Protein AF-A0A0V0T9D7-F1 (afdb_monomer)

Mean predicted aligned error: 6.11 Å

Structure (mmCIF, N/CA/C/O backbone):
data_AF-A0A0V0T9D7-F1
#
_entry.id   AF-A0A0V0T9D7-F1
#
loop_
_atom_site.group_PDB
_atom_site.id
_atom_site.type_symbol
_atom_site.label_atom_id
_atom_site.label_alt_id
_atom_site.label_comp_id
_atom_site.label_asym_id
_atom_site.label_entity_id
_atom_site.label_seq_id
_atom_site.pdbx_PDB_ins_code
_atom_site.Cartn_x
_atom_site.Cartn_y
_atom_site.Cartn_z
_atom_site.occupancy
_atom_site.B_iso_or_equiv
_atom_site.auth_seq_id
_atom_site.auth_comp_id
_atom_site.auth_asym_id
_atom_site.auth_atom_id
_atom_site.pdbx_PDB_model_num
ATOM 1 N N . MET A 1 1 ? -18.068 10.518 18.252 1.00 37.78 1 MET A N 1
ATOM 2 C CA . MET A 1 1 ? -17.737 9.812 16.999 1.00 37.78 1 MET A CA 1
ATOM 3 C C . MET A 1 1 ? -18.947 8.979 16.638 1.00 37.78 1 MET A C 1
ATOM 5 O O . MET A 1 1 ? -19.333 8.129 17.427 1.00 37.78 1 MET A O 1
ATOM 9 N N . THR A 1 2 ? -19.622 9.292 15.541 1.00 38.06 2 THR A N 1
ATOM 10 C CA . THR A 1 2 ? -20.668 8.426 14.987 1.00 38.06 2 THR A CA 1
ATOM 11 C C . THR A 1 2 ? -19.981 7.223 14.350 1.00 38.06 2 THR A C 1
ATOM 13 O O . THR A 1 2 ? -19.160 7.414 13.461 1.00 38.06 2 THR A O 1
ATOM 16 N N . PHE A 1 3 ? -20.262 6.015 14.840 1.00 45.47 3 PHE A N 1
ATOM 17 C CA . PHE A 1 3 ? -19.774 4.767 14.249 1.00 45.47 3 PHE A CA 1
ATOM 18 C C . PHE A 1 3 ? -20.355 4.615 12.837 1.00 45.47 3 PHE A C 1
ATOM 20 O O . PHE A 1 3 ? -21.556 4.398 12.680 1.00 45.47 3 PHE A O 1
ATOM 27 N N . SER A 1 4 ? -19.523 4.741 11.810 1.00 50.72 4 SER A N 1
ATOM 28 C CA . SER A 1 4 ? -19.864 4.433 10.420 1.00 50.72 4 SER A CA 1
ATOM 29 C C . SER A 1 4 ? -19.517 2.973 10.141 1.00 50.72 4 SER A C 1
ATOM 31 O O . SER A 1 4 ? -18.480 2.623 9.592 1.00 50.72 4 SER A O 1
ATOM 33 N N . GLY A 1 5 ? -20.396 2.084 10.594 1.00 62.56 5 GLY A N 1
ATOM 34 C CA . GLY A 1 5 ? -20.258 0.654 10.365 1.00 62.56 5 GLY A CA 1
ATOM 35 C C . GLY A 1 5 ? -21.288 -0.164 11.138 1.00 62.56 5 GLY A C 1
ATOM 36 O O . GLY A 1 5 ? -21.967 0.361 12.027 1.00 62.56 5 GLY A O 1
ATOM 37 N N . PRO A 1 6 ? -21.429 -1.456 10.808 1.00 72.81 6 PRO A N 1
ATOM 38 C CA . PRO A 1 6 ? -22.183 -2.386 11.632 1.00 72.81 6 PRO A CA 1
ATOM 39 C C . PRO A 1 6 ? -21.657 -2.365 13.078 1.00 72.81 6 PRO A C 1
ATOM 41 O O . PRO A 1 6 ? -20.462 -2.528 13.304 1.00 72.81 6 PRO A O 1
ATOM 44 N N . CYS A 1 7 ? -22.536 -2.159 14.065 1.00 83.56 7 CYS A N 1
ATOM 45 C CA . CYS A 1 7 ? -22.162 -2.215 15.482 1.00 83.56 7 CYS A CA 1
ATOM 46 C C . CYS A 1 7 ? -21.701 -3.635 15.841 1.00 83.56 7 CYS A C 1
ATOM 48 O O . CYS A 1 7 ? -22.531 -4.512 16.064 1.00 83.56 7 CYS A O 1
ATOM 50 N N . GLN A 1 8 ? -20.394 -3.879 15.852 1.00 86.38 8 GLN A N 1
ATOM 51 C CA . GLN A 1 8 ? -19.806 -5.195 16.089 1.00 86.38 8 GLN A CA 1
ATOM 52 C C . GLN A 1 8 ? -18.455 -5.062 16.788 1.00 86.38 8 GLN A C 1
ATOM 54 O O . GLN A 1 8 ? -17.767 -4.050 16.645 1.00 86.38 8 GLN A O 1
ATOM 59 N N . ASP A 1 9 ? -18.071 -6.106 17.512 1.00 87.88 9 ASP A N 1
ATOM 60 C CA . ASP A 1 9 ? -16.724 -6.224 18.057 1.00 87.88 9 ASP A CA 1
ATOM 61 C C . ASP A 1 9 ? -15.736 -6.612 16.958 1.00 87.88 9 ASP A C 1
ATOM 63 O O . ASP A 1 9 ? -16.040 -7.410 16.069 1.00 87.88 9 ASP A O 1
ATOM 67 N N . ILE A 1 10 ? -14.547 -6.022 17.019 1.00 86.25 10 ILE A N 1
ATOM 68 C CA . ILE A 1 10 ? -13.536 -6.126 15.966 1.00 86.25 10 ILE A CA 1
ATOM 69 C C . ILE A 1 10 ? -12.631 -7.328 16.199 1.00 86.25 10 ILE A C 1
ATOM 71 O O . ILE A 1 10 ? -12.254 -8.032 15.265 1.00 86.25 10 ILE A O 1
ATOM 75 N N . TYR A 1 11 ? -12.296 -7.585 17.461 1.00 85.69 11 TYR A N 1
ATOM 76 C CA . TYR A 1 11 ? -11.422 -8.682 17.843 1.00 85.69 11 TYR A CA 1
ATOM 77 C C . TYR A 1 11 ? -12.223 -9.804 18.495 1.00 85.69 11 TYR A C 1
ATOM 79 O O . TYR A 1 11 ? -13.025 -9.566 19.392 1.00 85.69 11 TYR A O 1
ATOM 87 N N . GLY A 1 12 ? -11.919 -11.053 18.134 1.00 84.62 12 GLY A N 1
ATOM 88 C CA . GLY A 1 12 ? -12.513 -12.225 18.791 1.00 84.62 12 GLY A CA 1
ATOM 89 C C . GLY A 1 12 ? -12.179 -12.343 20.286 1.00 84.62 12 GLY A C 1
ATOM 90 O O . GLY A 1 12 ? -12.778 -13.146 20.985 1.00 84.62 12 GLY A O 1
ATOM 91 N N . SER A 1 13 ? -11.231 -11.547 20.791 1.00 88.31 13 SER A N 1
ATOM 92 C CA . SER A 1 13 ? -10.885 -11.475 22.216 1.00 88.31 13 SER A CA 1
ATOM 93 C C . SER A 1 13 ? -11.767 -10.518 23.024 1.00 88.31 13 SER A C 1
ATOM 95 O O . SER A 1 13 ? -11.595 -10.455 24.240 1.00 88.31 13 SER A O 1
ATOM 97 N N . CYS A 1 14 ? -12.679 -9.775 22.383 1.00 89.81 14 CYS A N 1
ATOM 98 C CA . CYS A 1 14 ? -13.510 -8.784 23.064 1.00 89.81 14 CYS A CA 1
ATOM 99 C C . CYS A 1 14 ? -14.326 -9.396 24.208 1.00 89.81 14 CYS A C 1
ATOM 101 O O . CYS A 1 14 ? -14.228 -8.880 25.318 1.00 89.81 14 CYS A O 1
ATOM 103 N N . ASP A 1 15 ? -14.983 -10.542 23.993 1.00 91.19 15 ASP A N 1
ATOM 104 C CA . ASP A 1 15 ? -15.751 -11.246 25.034 1.00 91.19 15 ASP A CA 1
ATOM 105 C C . ASP A 1 15 ? -14.906 -11.503 26.296 1.00 91.19 15 ASP A C 1
ATOM 107 O O . ASP A 1 15 ? -15.277 -11.121 27.406 1.00 91.19 15 ASP A O 1
ATOM 111 N N . HIS A 1 16 ? -13.704 -12.061 26.119 1.00 92.69 16 HIS A N 1
ATOM 112 C CA . HIS A 1 16 ? -12.801 -12.382 27.226 1.00 92.69 16 HIS A CA 1
ATOM 113 C C . HIS A 1 16 ? -12.304 -11.137 27.976 1.00 92.69 16 HIS A C 1
ATOM 115 O O . HIS A 1 16 ? -12.134 -11.144 29.196 1.00 92.69 16 HIS A O 1
ATOM 121 N N . TRP A 1 17 ? -12.057 -10.037 27.265 1.00 92.25 17 TRP A N 1
ATOM 122 C CA . TRP A 1 17 ? -11.688 -8.776 27.905 1.00 92.25 17 TRP A CA 1
ATOM 123 C C . TRP A 1 17 ? -12.861 -8.124 28.640 1.00 92.25 17 TRP A C 1
ATOM 125 O O . TRP A 1 17 ? -12.642 -7.481 29.671 1.00 92.25 17 TRP A O 1
ATOM 135 N N . GLY A 1 18 ? -14.083 -8.313 28.138 1.00 92.12 18 GLY A N 1
ATOM 136 C CA . GLY A 1 18 ? -15.318 -7.937 28.817 1.00 92.12 18 GLY A CA 1
ATOM 137 C C . GLY A 1 18 ? -15.461 -8.645 30.160 1.00 92.12 18 GLY A C 1
ATOM 138 O O . GLY A 1 18 ? -15.649 -7.982 31.178 1.00 92.12 18 GLY A O 1
ATOM 139 N N . GLU A 1 19 ? -15.259 -9.967 30.193 1.00 94.31 19 GLU A N 1
ATOM 140 C CA . GLU A 1 19 ? -15.273 -10.770 31.430 1.00 94.31 19 GLU A CA 1
ATOM 141 C C . GLU A 1 19 ? -14.248 -10.279 32.464 1.00 94.31 19 GLU A C 1
ATOM 143 O O . GLU A 1 19 ? -14.511 -10.264 33.665 1.00 94.31 19 GLU A O 1
ATOM 148 N N . GLN A 1 20 ? -13.081 -9.827 32.000 1.00 93.69 20 GLN A N 1
ATOM 149 C CA . GLN A 1 20 ? -12.026 -9.263 32.847 1.00 93.69 20 GLN A CA 1
ATOM 150 C C . GLN A 1 20 ? -12.251 -7.789 33.230 1.00 93.69 20 GLN A C 1
ATOM 152 O O . GLN A 1 20 ? -11.349 -7.157 33.787 1.00 93.69 20 GLN A O 1
ATOM 157 N N . ASN A 1 21 ? -13.413 -7.218 32.900 1.00 92.38 21 ASN A N 1
ATOM 158 C CA . ASN A 1 21 ? -13.767 -5.818 33.121 1.00 92.38 21 ASN A CA 1
ATOM 159 C C . ASN A 1 21 ? -12.729 -4.819 32.560 1.00 92.38 21 ASN A C 1
ATOM 161 O O . ASN A 1 21 ? -12.502 -3.737 33.112 1.00 92.38 21 ASN A O 1
ATOM 165 N N . LYS A 1 22 ? -12.056 -5.181 31.456 1.00 91.81 22 LYS A N 1
ATOM 166 C CA . LYS A 1 22 ? -11.007 -4.344 30.850 1.00 91.81 22 LYS A CA 1
ATOM 167 C C . LYS A 1 22 ? -11.563 -3.048 30.275 1.00 91.81 22 LYS A C 1
ATOM 169 O O . LYS A 1 22 ? -10.840 -2.056 30.299 1.00 91.81 22 LYS A O 1
ATOM 174 N N . CYS A 1 23 ? -12.818 -3.043 29.817 1.00 91.00 23 CYS A N 1
ATOM 175 C CA . CYS A 1 23 ? -13.494 -1.842 29.324 1.00 91.00 23 CYS A CA 1
ATOM 176 C C . CYS A 1 23 ? -13.438 -0.707 30.357 1.00 91.00 23 CYS A C 1
ATOM 178 O O . CYS A 1 23 ? -13.034 0.397 30.021 1.00 91.00 23 CYS A O 1
ATOM 180 N N . GLU A 1 24 ? -13.766 -0.990 31.621 1.00 93.31 24 GLU A N 1
ATOM 181 C CA . GLU A 1 24 ? -13.797 0.021 32.684 1.00 93.31 24 GLU A CA 1
ATOM 182 C C . GLU A 1 24 ? -12.405 0.300 33.260 1.00 93.31 24 GLU A C 1
ATOM 184 O O . GLU A 1 24 ? -12.002 1.454 33.395 1.00 93.31 24 GLU A O 1
ATOM 189 N N . ILE A 1 25 ? -11.635 -0.755 33.556 1.00 93.31 25 ILE A N 1
ATOM 190 C CA . ILE A 1 25 ? -10.323 -0.632 34.211 1.00 93.31 25 ILE A CA 1
ATOM 191 C C . ILE A 1 25 ? -9.322 0.125 33.331 1.00 93.31 25 ILE A C 1
ATOM 193 O O . ILE A 1 25 ? -8.505 0.891 33.840 1.00 93.31 25 ILE A O 1
ATOM 197 N N . MET A 1 26 ? -9.366 -0.089 32.013 1.00 91.38 26 MET A N 1
ATOM 198 C CA . MET A 1 26 ? -8.390 0.488 31.087 1.00 91.38 26 MET A CA 1
ATOM 199 C C . MET A 1 26 ? -8.829 1.829 30.497 1.00 91.38 26 MET A C 1
ATOM 201 O O . MET A 1 26 ? -7.978 2.516 29.933 1.00 91.38 26 MET A O 1
ATOM 205 N N . ARG A 1 27 ? -10.096 2.240 30.658 1.00 89.94 27 ARG A N 1
ATOM 206 C CA . ARG A 1 27 ? -10.626 3.506 30.116 1.00 89.94 27 ARG A CA 1
ATOM 207 C C . ARG A 1 27 ? -9.793 4.745 30.487 1.00 89.94 27 ARG A C 1
ATOM 209 O O . ARG A 1 27 ? -9.603 5.588 29.612 1.00 89.94 27 ARG A O 1
ATOM 216 N N . PRO A 1 28 ? -9.227 4.873 31.710 1.00 91.81 28 PRO A N 1
ATOM 217 C CA . PRO A 1 28 ? -8.359 6.006 32.048 1.00 91.81 28 PRO A CA 1
ATOM 218 C C . PRO A 1 28 ? -7.036 6.037 31.269 1.00 91.81 28 PRO A C 1
ATOM 220 O O . PRO A 1 28 ? -6.440 7.099 31.118 1.00 91.81 28 PRO A O 1
ATOM 223 N N . ALA A 1 29 ? -6.559 4.880 30.801 1.00 88.00 29 ALA A N 1
ATOM 224 C CA . ALA A 1 29 ? -5.278 4.742 30.112 1.00 88.00 29 ALA A CA 1
ATOM 225 C C . ALA A 1 29 ? -5.422 4.676 28.583 1.00 88.00 29 ALA A C 1
ATOM 227 O O . ALA A 1 29 ? -4.497 5.044 27.862 1.00 88.00 29 ALA A O 1
ATOM 228 N N . THR A 1 30 ? -6.546 4.170 28.069 1.00 86.50 30 THR A N 1
ATOM 229 C CA . THR A 1 30 ? -6.753 3.967 26.633 1.00 86.50 30 THR A CA 1
ATOM 230 C C . THR A 1 30 ? -8.230 3.859 26.262 1.00 86.50 30 THR A C 1
ATOM 232 O O . THR A 1 30 ? -9.033 3.279 26.988 1.00 86.50 30 THR A O 1
ATOM 235 N N . THR A 1 31 ? -8.574 4.343 25.068 1.00 85.94 31 THR A N 1
ATOM 236 C CA . THR A 1 31 ? -9.899 4.177 24.447 1.00 85.94 31 THR A CA 1
ATOM 237 C C . THR A 1 31 ? -9.997 2.918 23.579 1.00 85.94 31 THR A C 1
ATOM 239 O O . THR A 1 31 ? -11.014 2.689 22.928 1.00 85.94 31 THR A O 1
ATOM 242 N N . PHE A 1 32 ? -8.950 2.082 23.553 1.00 86.62 32 PHE A N 1
ATOM 243 C CA . PHE A 1 32 ? -8.861 0.896 22.698 1.00 86.62 32 PHE A CA 1
ATOM 244 C C . PHE A 1 32 ? -10.084 -0.025 22.810 1.00 86.62 32 PHE A C 1
ATOM 246 O O . PHE A 1 32 ? -10.622 -0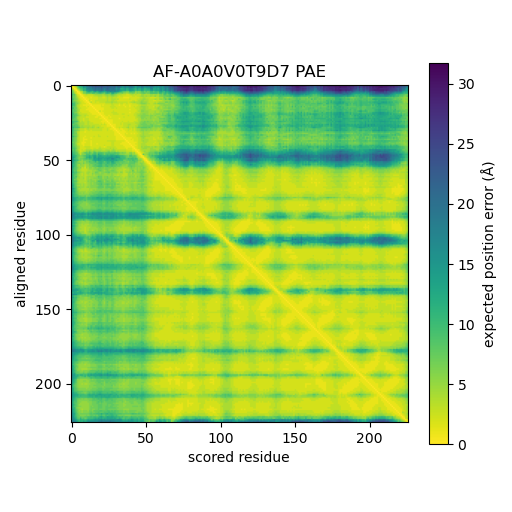.435 21.783 1.00 86.62 32 PHE A O 1
ATOM 253 N N . PHE A 1 33 ? -10.525 -0.340 24.030 1.00 88.62 33 PHE A N 1
ATOM 254 C CA . PHE A 1 33 ? -11.635 -1.270 24.253 1.00 88.62 33 PHE A CA 1
ATOM 255 C C . PHE A 1 33 ? -12.969 -0.673 23.808 1.00 88.62 33 PHE A C 1
ATOM 257 O O . PHE A 1 33 ? -13.716 -1.332 23.096 1.00 88.62 33 PHE A O 1
ATOM 264 N N . ASP A 1 34 ? -13.223 0.596 24.123 1.00 88.31 34 ASP A N 1
ATOM 265 C CA . ASP A 1 34 ? -14.452 1.275 23.706 1.00 88.31 34 ASP A CA 1
ATOM 266 C C . ASP A 1 34 ? -14.555 1.367 22.167 1.00 88.31 34 ASP A C 1
ATOM 268 O O . ASP A 1 34 ? -15.632 1.218 21.593 1.00 88.31 34 ASP A O 1
ATOM 272 N N . VAL A 1 35 ? -13.429 1.553 21.471 1.00 85.50 35 VAL A N 1
ATOM 273 C CA . VAL A 1 35 ? -13.408 1.671 20.002 1.00 85.50 35 VAL A CA 1
ATOM 274 C C . VAL A 1 35 ? -13.444 0.313 19.293 1.00 85.50 35 VAL A C 1
ATOM 276 O O . VAL A 1 35 ? -14.079 0.192 18.250 1.00 85.50 35 VAL A O 1
ATOM 279 N N . ASN A 1 36 ? -12.756 -0.709 19.808 1.00 86.94 36 ASN A N 1
ATOM 280 C CA . ASN A 1 36 ? -12.614 -1.994 19.108 1.00 86.94 36 ASN A CA 1
ATOM 281 C C . ASN A 1 36 ? -13.549 -3.096 19.625 1.00 86.94 36 ASN A C 1
ATOM 283 O O . ASN A 1 36 ? -13.738 -4.099 18.944 1.00 86.94 36 ASN A O 1
ATOM 287 N N . CYS A 1 37 ? -14.126 -2.926 20.810 1.00 89.31 37 CYS A N 1
ATOM 288 C CA . CYS A 1 37 ? -15.054 -3.863 21.437 1.00 89.31 37 CYS A CA 1
ATOM 289 C C . CYS A 1 37 ? -16.365 -3.146 21.773 1.00 89.31 37 CYS A C 1
ATOM 291 O O . CYS A 1 37 ? -16.850 -3.189 22.902 1.00 89.31 37 CYS A O 1
ATOM 293 N N . ALA A 1 38 ? -16.903 -2.412 20.798 1.00 88.88 38 ALA A N 1
ATOM 294 C CA . ALA A 1 38 ? -18.015 -1.496 21.005 1.00 88.88 38 ALA A CA 1
ATOM 295 C C . ALA A 1 38 ? -19.302 -2.183 21.495 1.00 88.88 38 ALA A C 1
ATOM 297 O O . ALA A 1 38 ? -20.066 -1.566 22.237 1.00 88.88 38 ALA A O 1
ATOM 298 N N . VAL A 1 39 ? -19.549 -3.445 21.124 1.00 90.19 39 VAL A N 1
ATOM 299 C CA . VAL A 1 39 ? -20.703 -4.207 21.626 1.00 90.19 39 VAL A CA 1
ATOM 300 C C . VAL A 1 39 ? -20.426 -4.672 23.049 1.00 90.19 39 VAL A C 1
ATOM 302 O O . VAL A 1 39 ? -21.224 -4.390 23.943 1.00 90.19 39 VAL A O 1
ATOM 305 N N . THR A 1 40 ? -19.282 -5.326 23.274 1.00 92.00 40 THR A N 1
ATOM 306 C CA . THR A 1 40 ? -18.901 -5.833 24.602 1.00 92.00 40 THR A CA 1
ATOM 307 C C . THR A 1 40 ? -18.821 -4.716 25.647 1.00 92.00 40 THR A C 1
ATOM 309 O O . THR A 1 40 ? -19.321 -4.866 26.759 1.00 92.00 40 THR A O 1
ATOM 312 N N . CYS A 1 41 ? -18.239 -3.568 25.295 1.00 91.12 41 CYS A N 1
ATOM 313 C CA . CYS A 1 41 ? -18.100 -2.417 26.187 1.00 91.12 41 CYS A CA 1
ATOM 314 C C . CYS A 1 41 ? -19.345 -1.509 26.214 1.00 91.12 41 CYS A C 1
ATOM 316 O O . CYS A 1 41 ? -19.292 -0.424 26.789 1.00 91.12 41 CYS A O 1
ATOM 318 N N . GLY A 1 42 ? -20.457 -1.910 25.584 1.00 89.81 42 GLY A N 1
ATOM 319 C CA . GLY A 1 42 ? -21.731 -1.186 25.640 1.00 89.81 42 GLY A CA 1
ATOM 320 C C . GLY A 1 42 ? -21.752 0.165 24.916 1.00 89.81 42 GLY A C 1
ATOM 321 O O . GLY A 1 42 ? -22.664 0.962 25.138 1.00 89.81 42 GLY A O 1
ATOM 322 N N . GLN A 1 43 ? -20.783 0.427 24.039 1.00 89.25 43 GLN A N 1
ATOM 323 C CA . GLN A 1 43 ? -20.697 1.653 23.239 1.00 89.25 43 GLN A CA 1
ATOM 324 C C . GLN A 1 43 ? -21.744 1.692 22.120 1.00 89.25 43 GLN A C 1
ATOM 326 O O . GLN A 1 43 ? -22.124 2.765 21.650 1.00 89.25 43 GLN A O 1
ATOM 331 N N . CYS A 1 44 ? -22.242 0.530 21.692 1.00 86.44 44 CYS A N 1
ATOM 332 C CA . CYS A 1 44 ? -23.346 0.429 20.748 1.00 86.44 44 CYS A CA 1
ATOM 333 C C . CYS A 1 44 ? -24.177 -0.845 20.981 1.00 86.44 44 CYS A C 1
ATOM 335 O O . CYS A 1 44 ? -23.763 -1.765 21.686 1.00 86.44 44 CYS A O 1
ATOM 337 N N . LYS A 1 45 ? -25.379 -0.903 20.392 1.00 83.62 45 LYS A N 1
ATOM 338 C CA . LYS A 1 45 ? -26.244 -2.094 20.415 1.00 83.62 45 LYS A CA 1
ATOM 339 C C . LYS A 1 45 ? -26.278 -2.740 19.036 1.00 83.62 45 LYS A C 1
ATOM 341 O O . LYS A 1 45 ? -26.620 -2.077 18.057 1.00 83.62 45 LYS A O 1
ATOM 346 N N . PHE A 1 46 ? -25.953 -4.029 18.968 1.00 78.44 46 PHE A N 1
ATOM 347 C CA . PHE A 1 46 ? -26.093 -4.803 17.738 1.00 78.44 46 PHE A CA 1
ATOM 348 C C . PHE A 1 46 ? -27.567 -4.846 17.313 1.00 78.44 46 PHE A C 1
ATOM 350 O O . PHE A 1 46 ? -28.456 -5.057 18.139 1.00 78.44 46 PHE A O 1
ATOM 357 N N . VAL A 1 47 ? -27.825 -4.662 16.019 1.00 78.31 47 VAL A N 1
ATOM 358 C CA . VAL A 1 47 ? -29.164 -4.770 15.427 1.00 78.31 47 VAL A CA 1
ATOM 359 C C . VAL A 1 47 ? -29.159 -5.985 14.504 1.00 78.31 47 VAL A C 1
ATOM 361 O O . VAL A 1 47 ? -28.250 -6.130 13.700 1.00 78.31 47 VAL A O 1
ATOM 364 N N . ASN A 1 48 ? -30.163 -6.861 14.581 1.00 71.75 48 ASN A N 1
ATOM 365 C CA . ASN A 1 48 ? -30.195 -8.098 13.779 1.00 71.75 48 ASN A CA 1
ATOM 366 C C . ASN A 1 48 ? -30.241 -7.863 12.257 1.00 71.75 48 ASN A C 1
ATOM 368 O O . ASN A 1 48 ? -29.899 -8.758 11.493 1.00 71.75 48 ASN A O 1
ATOM 372 N N . SER A 1 49 ? -30.645 -6.671 11.810 1.00 72.19 49 SER A N 1
ATOM 373 C CA . SER A 1 49 ? -30.576 -6.257 10.401 1.00 72.19 49 SER A CA 1
ATOM 374 C C . SER A 1 49 ? -29.148 -5.986 9.918 1.00 72.19 49 SER A C 1
ATOM 376 O O . SER A 1 49 ? -28.921 -5.792 8.727 1.00 72.19 49 SER A O 1
ATOM 378 N N . THR A 1 50 ? -28.191 -5.921 10.838 1.00 67.44 50 THR A N 1
ATOM 379 C CA . THR A 1 50 ? -26.805 -5.570 10.576 1.00 67.44 50 THR A CA 1
ATOM 380 C C . THR A 1 50 ? -26.018 -6.824 10.204 1.00 67.44 50 THR A C 1
ATOM 382 O O . THR A 1 50 ? -25.854 -7.737 11.014 1.00 67.44 50 THR A O 1
ATOM 385 N N . VAL A 1 51 ? -25.510 -6.877 8.972 1.00 70.56 51 VAL A N 1
ATOM 386 C CA . VAL A 1 51 ? -24.664 -7.986 8.514 1.00 70.56 51 VAL A CA 1
ATOM 387 C C . VAL A 1 51 ? -23.320 -7.903 9.236 1.00 70.56 51 VAL A C 1
ATOM 389 O O . VAL A 1 51 ? -22.564 -6.957 9.023 1.00 70.56 51 VAL A O 1
ATOM 392 N N . LYS A 1 52 ? -23.021 -8.887 10.093 1.00 70.06 52 LYS A N 1
ATOM 393 C CA . LYS A 1 52 ? -21.687 -9.019 10.691 1.00 70.06 52 LYS A CA 1
ATOM 394 C C . LYS A 1 52 ? -20.674 -9.311 9.595 1.00 70.06 52 LYS A C 1
ATOM 396 O O . LYS A 1 52 ? -20.872 -10.218 8.783 1.00 70.06 52 LYS A O 1
ATOM 401 N N . THR A 1 53 ? -19.578 -8.573 9.595 1.00 75.56 53 THR A N 1
ATOM 402 C CA . THR A 1 53 ? -18.495 -8.808 8.645 1.00 75.56 53 THR A CA 1
ATOM 403 C C . THR A 1 53 ? -17.523 -9.805 9.236 1.00 75.56 53 THR A C 1
ATOM 405 O O . THR A 1 53 ? -17.234 -9.765 10.430 1.00 75.56 53 THR A O 1
ATOM 408 N N . LYS A 1 54 ? -16.993 -10.698 8.402 1.00 77.25 54 LYS A N 1
ATOM 409 C CA . LYS A 1 54 ? -16.044 -11.717 8.862 1.00 77.25 54 LYS A CA 1
ATOM 410 C C . LYS A 1 54 ? -14.728 -11.110 9.364 1.00 77.25 54 LYS A C 1
ATOM 412 O O . LYS A 1 54 ? -14.141 -11.653 10.289 1.00 77.25 54 LYS A O 1
ATOM 417 N N . ASP A 1 55 ? -14.288 -10.014 8.746 1.00 79.25 55 ASP A N 1
ATOM 418 C CA . ASP A 1 55 ? -12.983 -9.391 8.985 1.00 79.25 55 ASP A CA 1
ATOM 419 C C . ASP A 1 55 ? -13.126 -7.876 9.260 1.00 79.25 55 ASP A C 1
ATOM 421 O O . ASP A 1 55 ? -12.639 -7.080 8.454 1.00 79.25 55 ASP A O 1
ATOM 425 N N . PRO A 1 56 ? -13.793 -7.466 10.359 1.00 81.44 56 PRO A N 1
ATOM 426 C CA . PRO A 1 56 ? -14.156 -6.071 10.644 1.00 81.44 56 PRO A CA 1
ATOM 427 C C . PRO A 1 56 ? -12.954 -5.119 10.635 1.00 81.44 56 PRO A C 1
ATOM 429 O O . PRO A 1 56 ? -11.908 -5.403 11.222 1.00 81.44 56 PRO A O 1
ATOM 432 N N . LEU A 1 57 ? -13.105 -3.965 9.982 1.00 85.38 57 LEU A N 1
ATOM 433 C CA . LEU A 1 57 ? -12.060 -2.948 9.874 1.00 85.38 57 LEU A CA 1
ATOM 434 C C . LEU A 1 57 ? -12.018 -2.114 11.161 1.00 85.38 57 LEU A C 1
ATOM 436 O O . LEU A 1 57 ? -13.053 -1.577 11.559 1.00 85.38 57 LEU A O 1
ATOM 440 N N . PRO A 1 58 ? -10.844 -1.932 11.790 1.00 85.06 58 PRO A N 1
ATOM 441 C CA . PRO A 1 58 ? -10.676 -0.935 12.842 1.00 85.06 58 PRO A CA 1
ATOM 442 C C . PRO A 1 58 ? -11.183 0.447 12.390 1.00 85.06 58 PRO A C 1
ATOM 444 O O . PRO A 1 58 ? -10.811 0.867 11.293 1.00 85.06 58 PRO A O 1
ATOM 447 N N . PRO A 1 59 ? -11.941 1.211 13.206 1.00 82.94 59 PRO A N 1
ATOM 448 C CA . PRO A 1 59 ? -12.551 2.471 12.770 1.00 82.94 59 PRO A CA 1
ATOM 449 C C . PRO A 1 59 ? -11.505 3.501 12.355 1.00 82.94 59 PRO A C 1
ATOM 451 O O . PRO A 1 59 ? -11.711 4.298 11.450 1.00 82.94 59 PRO A O 1
ATOM 454 N N . LEU A 1 60 ? -10.321 3.436 12.969 1.00 86.19 60 LEU A N 1
ATOM 455 C CA . LEU A 1 60 ? -9.198 4.282 12.592 1.00 86.19 60 LEU A CA 1
ATOM 456 C C . LEU A 1 60 ? -8.758 4.065 11.134 1.00 86.19 60 LEU A C 1
ATOM 458 O O . LEU A 1 60 ? -8.268 5.006 10.529 1.00 86.19 60 LEU A O 1
ATOM 462 N N . LEU A 1 61 ? -8.942 2.864 10.574 1.00 89.88 61 LEU A N 1
ATOM 463 C CA . LEU A 1 61 ? -8.583 2.497 9.199 1.00 89.88 61 LEU A CA 1
ATOM 464 C C . LEU A 1 61 ? -9.723 2.690 8.188 1.00 89.88 61 LEU A C 1
ATOM 466 O O . LEU A 1 61 ? -9.501 2.490 6.994 1.00 89.88 61 LEU A O 1
ATOM 470 N N . GLU A 1 62 ? -10.912 3.109 8.629 1.00 88.25 62 GLU A N 1
ATOM 471 C CA . GLU A 1 62 ? -12.067 3.391 7.767 1.00 88.25 62 GLU A CA 1
ATOM 472 C C . GLU A 1 62 ? -11.748 4.282 6.550 1.00 88.25 62 GLU A C 1
ATOM 474 O O . GLU A 1 62 ? -12.214 3.963 5.454 1.00 88.25 62 GLU A O 1
ATOM 479 N N . PRO A 1 63 ? -10.883 5.314 6.649 1.00 91.19 63 PRO A N 1
ATOM 480 C CA . PRO A 1 63 ? -10.519 6.125 5.489 1.00 91.19 63 PRO A CA 1
ATOM 481 C C . PRO A 1 63 ? -9.906 5.342 4.310 1.00 91.19 63 PRO A C 1
ATOM 483 O O . PRO A 1 63 ? -9.913 5.837 3.188 1.00 91.19 63 PRO A O 1
ATOM 486 N N . PHE A 1 64 ? -9.405 4.117 4.518 1.00 93.25 64 PHE A N 1
ATOM 487 C CA . PHE A 1 64 ? -8.883 3.250 3.454 1.00 93.25 64 PHE A CA 1
ATOM 488 C C . PHE A 1 64 ? -9.939 2.359 2.779 1.00 93.25 64 PHE A C 1
ATOM 490 O O . PHE A 1 64 ? -9.592 1.580 1.888 1.00 93.25 64 PHE A O 1
ATOM 497 N N . GLN A 1 65 ? -11.221 2.449 3.146 1.00 91.06 65 GLN A N 1
ATOM 498 C CA . GLN A 1 65 ? -12.278 1.593 2.585 1.00 91.06 65 GLN A CA 1
ATOM 499 C C . GLN A 1 65 ? -12.304 1.560 1.050 1.00 91.06 65 GLN A C 1
ATOM 501 O O . GLN A 1 65 ? -12.543 0.512 0.450 1.00 91.06 65 GLN A O 1
ATOM 506 N N . TRP A 1 66 ? -11.999 2.684 0.402 1.00 92.88 66 TRP A N 1
ATOM 507 C CA . TRP A 1 66 ? -12.018 2.805 -1.055 1.00 92.88 66 TRP A CA 1
ATOM 508 C C . TRP A 1 66 ? -10.960 1.942 -1.768 1.00 92.88 66 TRP A C 1
ATOM 510 O O . TRP A 1 66 ? -11.208 1.478 -2.884 1.00 92.88 66 TRP A O 1
ATOM 520 N N . ILE A 1 67 ? -9.801 1.694 -1.141 1.00 94.75 67 ILE A N 1
ATOM 521 C CA . ILE A 1 67 ? -8.682 0.952 -1.750 1.00 94.75 67 ILE A CA 1
ATOM 522 C C . ILE A 1 67 ? -8.646 -0.528 -1.334 1.00 94.75 67 ILE A C 1
ATOM 524 O O . ILE A 1 67 ? -7.939 -1.324 -1.952 1.00 94.75 67 ILE A O 1
ATOM 528 N N . LEU A 1 68 ? -9.431 -0.934 -0.334 1.00 94.31 68 LEU A N 1
ATOM 529 C CA . LEU A 1 68 ? -9.477 -2.320 0.141 1.00 94.31 68 LEU A CA 1
ATOM 530 C C . LEU A 1 68 ? -9.925 -3.298 -0.960 1.00 94.31 68 LEU A C 1
ATOM 532 O O . LEU A 1 68 ? -10.858 -3.034 -1.731 1.00 94.31 68 LEU A O 1
ATOM 536 N N . GLY A 1 69 ? -9.243 -4.444 -1.016 1.00 94.56 69 GLY A N 1
ATOM 537 C CA . GLY A 1 69 ? -9.496 -5.521 -1.973 1.00 94.56 69 GLY A CA 1
ATOM 538 C C . GLY A 1 69 ? -8.240 -6.010 -2.692 1.00 94.56 69 GLY A C 1
ATOM 539 O O . GLY A 1 69 ? -7.110 -5.623 -2.373 1.00 94.56 69 GLY A O 1
ATOM 540 N N . LYS A 1 70 ? -8.462 -6.863 -3.696 1.00 97.44 70 LYS A N 1
ATOM 541 C CA . LYS A 1 70 ? -7.445 -7.225 -4.689 1.00 97.44 70 LYS A CA 1
ATOM 542 C C . LYS A 1 70 ? -7.753 -6.559 -6.016 1.00 97.44 70 LYS A C 1
ATOM 544 O O . LYS A 1 70 ? -8.887 -6.587 -6.502 1.00 97.44 70 LYS A O 1
ATOM 549 N N . TRP A 1 71 ? -6.713 -6.007 -6.608 1.00 98.12 71 TRP A N 1
ATOM 550 C CA . TRP A 1 71 ? -6.748 -5.209 -7.816 1.00 98.12 71 TRP A CA 1
ATOM 551 C C . TRP A 1 71 ? -5.764 -5.789 -8.822 1.00 98.12 71 TRP A C 1
ATOM 553 O O . TRP A 1 71 ? -4.654 -6.154 -8.448 1.00 98.12 71 TRP A O 1
ATOM 563 N N . GLU A 1 72 ? -6.144 -5.866 -10.092 1.00 98.25 72 GLU A N 1
ATOM 564 C CA . GLU A 1 72 ? -5.294 -6.401 -11.153 1.00 98.25 72 GLU A CA 1
ATOM 565 C C . GLU A 1 72 ? -5.224 -5.455 -12.352 1.00 98.25 72 GLU A C 1
ATOM 567 O O . GLU A 1 72 ? -6.228 -4.869 -12.767 1.00 98.25 72 GLU A O 1
ATOM 572 N N . VAL A 1 73 ? -4.032 -5.345 -12.938 1.00 97.81 73 VAL A N 1
ATOM 573 C CA . VAL A 1 73 ? -3.793 -4.658 -14.207 1.00 97.81 73 VAL A CA 1
ATOM 574 C C . VAL A 1 73 ? -2.934 -5.514 -15.135 1.00 97.81 73 VAL A C 1
ATOM 576 O O . VAL A 1 73 ? -2.012 -6.215 -14.715 1.00 97.81 73 VAL A O 1
ATOM 579 N N . GLN A 1 74 ? -3.221 -5.426 -16.432 1.00 96.81 74 GLN A N 1
ATOM 580 C CA . GLN A 1 74 ? -2.345 -5.909 -17.494 1.00 96.81 74 GLN A CA 1
ATOM 581 C C . GLN A 1 74 ? -1.618 -4.707 -18.089 1.00 96.81 74 GLN A C 1
ATOM 583 O O . GLN A 1 74 ? -2.224 -3.902 -18.794 1.00 96.81 74 GLN A O 1
ATOM 588 N N . TYR A 1 75 ? -0.320 -4.582 -17.830 1.00 95.94 75 TYR A N 1
ATOM 589 C CA . TYR A 1 75 ? 0.484 -3.497 -18.380 1.00 95.94 75 TYR A CA 1
ATOM 590 C C . TYR A 1 75 ? 1.195 -3.945 -19.659 1.00 95.94 75 TYR A C 1
ATOM 592 O O . TYR A 1 75 ? 1.570 -5.112 -19.794 1.00 95.94 75 TYR A O 1
ATOM 600 N N . GLY A 1 76 ? 1.316 -3.043 -20.635 1.00 92.75 76 GLY A N 1
ATOM 601 C CA . GLY A 1 76 ? 1.902 -3.333 -21.954 1.00 92.75 76 GLY A CA 1
ATOM 602 C C . GLY A 1 76 ? 3.381 -2.966 -22.089 1.00 92.75 76 GLY A C 1
ATOM 603 O O . GLY A 1 76 ? 3.981 -3.247 -23.120 1.00 92.75 76 GLY A O 1
ATOM 604 N N . ARG A 1 77 ? 3.962 -2.324 -21.070 1.00 92.81 77 ARG A N 1
ATOM 605 C CA . ARG A 1 77 ? 5.368 -1.895 -21.036 1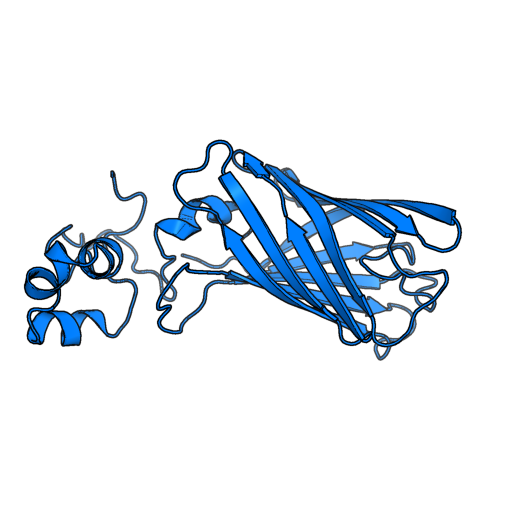.00 92.81 77 ARG A CA 1
ATOM 606 C C . ARG A 1 77 ? 6.097 -2.567 -19.874 1.00 92.81 77 ARG A C 1
ATOM 608 O O . ARG A 1 77 ? 5.465 -3.168 -19.011 1.00 92.81 77 ARG A O 1
ATOM 615 N N . ASP A 1 78 ? 7.412 -2.426 -19.842 1.00 92.62 78 ASP A N 1
ATOM 616 C CA . ASP A 1 78 ? 8.296 -2.906 -18.776 1.00 92.62 78 ASP A CA 1
ATOM 617 C C . ASP A 1 78 ? 8.396 -1.942 -17.579 1.00 92.62 78 ASP A C 1
ATOM 619 O O . ASP A 1 78 ? 8.973 -2.295 -16.550 1.00 92.62 78 ASP A O 1
ATOM 623 N N . LEU A 1 79 ? 7.824 -0.735 -17.689 1.00 94.69 79 LEU A N 1
ATOM 624 C CA . LEU A 1 79 ? 7.850 0.268 -16.625 1.00 94.69 79 LEU A CA 1
ATOM 625 C C . LEU A 1 79 ? 7.090 -0.216 -15.391 1.00 94.69 79 LEU A C 1
ATOM 627 O O . LEU A 1 79 ? 5.882 -0.426 -15.475 1.00 94.69 79 LEU A O 1
ATOM 631 N N . ALA A 1 80 ? 7.777 -0.372 -14.262 1.00 95.06 80 ALA A N 1
ATOM 632 C CA . ALA A 1 80 ? 7.206 -0.842 -13.001 1.00 95.06 80 ALA A CA 1
ATOM 633 C C . ALA A 1 80 ? 7.852 -0.130 -11.803 1.00 95.06 80 ALA A C 1
ATOM 635 O O . ALA A 1 80 ? 8.926 0.465 -11.913 1.00 95.06 80 ALA A O 1
ATOM 636 N N . PHE A 1 81 ? 7.168 -0.169 -10.659 1.00 95.62 81 PHE A N 1
ATOM 637 C CA . PHE A 1 81 ? 7.647 0.414 -9.410 1.00 95.62 81 PHE A CA 1
ATOM 638 C C . PHE A 1 81 ? 8.063 -0.700 -8.435 1.00 95.62 81 PHE A C 1
ATOM 640 O O . PHE A 1 81 ? 7.319 -1.670 -8.303 1.00 95.62 81 PHE A O 1
ATOM 647 N N . PRO A 1 82 ? 9.204 -0.583 -7.728 1.00 94.81 82 PRO A N 1
ATOM 648 C CA . PRO A 1 82 ? 10.209 0.484 -7.834 1.00 94.81 82 PRO A CA 1
ATOM 649 C C . PRO A 1 82 ? 11.218 0.292 -8.978 1.00 94.81 82 PRO A C 1
ATOM 651 O O . PRO A 1 82 ? 11.883 1.248 -9.376 1.00 94.81 82 PRO A O 1
ATOM 654 N N . LEU A 1 83 ? 11.340 -0.928 -9.509 1.00 94.69 83 LEU A N 1
ATOM 655 C CA . LEU A 1 83 ? 12.237 -1.272 -10.613 1.00 94.69 83 LEU A CA 1
ATOM 656 C C . LEU A 1 83 ? 11.449 -1.776 -11.819 1.00 94.69 83 LEU A C 1
ATOM 658 O O . LEU A 1 83 ? 10.496 -2.540 -11.664 1.00 94.69 83 LEU A O 1
ATOM 662 N N . ASN A 1 84 ? 11.911 -1.410 -13.017 1.00 93.69 84 ASN A N 1
ATOM 663 C CA . ASN A 1 84 ? 11.368 -1.930 -14.269 1.00 93.69 84 ASN A CA 1
ATOM 664 C C . ASN A 1 84 ? 11.562 -3.444 -14.385 1.00 93.69 84 ASN A C 1
ATOM 666 O O . ASN A 1 84 ? 12.594 -3.992 -13.995 1.00 93.69 84 ASN A O 1
ATOM 670 N N . MET A 1 85 ? 10.589 -4.095 -15.011 1.00 92.06 85 MET A N 1
ATOM 671 C CA . MET A 1 85 ? 10.618 -5.513 -15.356 1.00 92.06 85 MET A CA 1
ATOM 672 C C . MET A 1 85 ? 11.401 -5.711 -16.661 1.00 92.06 85 MET A C 1
ATOM 674 O O . MET A 1 85 ? 10.807 -5.896 -17.719 1.00 92.06 85 MET A O 1
ATOM 678 N N . VAL A 1 86 ? 12.737 -5.656 -16.609 1.00 86.00 86 VAL A N 1
ATOM 679 C CA . VAL A 1 86 ? 13.617 -5.594 -17.803 1.00 86.00 86 VAL A CA 1
ATOM 680 C C . VAL A 1 86 ? 13.346 -6.707 -18.833 1.00 86.00 86 VAL A C 1
ATOM 682 O O . VAL A 1 86 ? 13.464 -6.473 -20.034 1.00 86.00 86 VAL A O 1
ATOM 685 N N . ASN A 1 87 ? 12.923 -7.904 -18.405 1.00 83.94 87 ASN A N 1
ATOM 686 C CA . ASN A 1 87 ? 12.630 -9.021 -19.317 1.00 83.94 87 ASN A CA 1
ATOM 687 C C . ASN A 1 87 ? 11.151 -9.105 -19.757 1.00 83.94 87 ASN A C 1
ATOM 689 O O . ASN A 1 87 ? 10.743 -10.055 -20.434 1.00 83.94 87 ASN A O 1
ATOM 693 N N . ALA A 1 88 ? 10.317 -8.130 -19.398 1.00 87.12 88 ALA A N 1
ATOM 694 C CA . ALA A 1 88 ? 8.895 -8.083 -19.732 1.00 87.12 88 ALA A CA 1
ATOM 695 C C . ALA A 1 88 ? 8.641 -7.354 -21.063 1.00 87.12 88 ALA A C 1
ATOM 697 O O . ALA A 1 88 ? 7.898 -6.378 -21.122 1.00 87.12 88 ALA A O 1
ATOM 698 N N . LYS A 1 89 ? 9.234 -7.857 -22.158 1.00 81.44 89 LYS A N 1
ATOM 699 C CA . LYS A 1 89 ? 9.104 -7.278 -23.515 1.00 81.44 89 LYS A CA 1
ATOM 700 C C . LYS A 1 89 ? 7.650 -7.047 -23.957 1.00 81.44 89 LYS A C 1
ATOM 702 O O . LYS A 1 89 ? 7.374 -6.073 -24.646 1.00 81.44 89 LYS A O 1
ATOM 707 N N . TYR A 1 90 ? 6.730 -7.931 -23.565 1.00 87.75 90 TYR A N 1
ATOM 708 C CA . TYR A 1 90 ? 5.295 -7.829 -23.876 1.00 87.75 90 TYR A CA 1
ATOM 709 C C . TYR A 1 90 ? 4.462 -7.287 -22.702 1.00 87.75 90 TYR A C 1
ATOM 711 O O . TYR A 1 90 ? 3.235 -7.421 -22.674 1.00 87.75 90 TYR A O 1
ATOM 719 N N . GLY A 1 91 ? 5.136 -6.695 -21.716 1.00 94.75 91 GLY A N 1
ATOM 720 C CA . GLY A 1 91 ? 4.566 -6.225 -20.468 1.00 94.75 91 GLY A CA 1
ATOM 721 C C . GLY A 1 91 ? 4.343 -7.333 -19.439 1.00 94.75 91 GLY A C 1
ATOM 722 O O . GLY A 1 91 ? 4.898 -8.433 -19.521 1.00 94.75 91 GLY A O 1
ATOM 723 N N . TYR A 1 92 ? 3.528 -7.033 -18.437 1.00 97.06 92 TYR A N 1
ATOM 724 C CA . TYR A 1 92 ? 3.351 -7.863 -17.249 1.00 97.06 92 TYR A CA 1
ATOM 725 C C . TYR A 1 92 ? 1.907 -7.811 -16.742 1.00 97.06 92 TYR A C 1
ATOM 727 O O . TYR A 1 92 ? 1.120 -6.943 -17.130 1.00 97.06 92 TYR A O 1
ATOM 735 N N . ARG A 1 93 ? 1.568 -8.757 -15.870 1.00 97.62 93 ARG A N 1
ATOM 736 C CA . ARG A 1 93 ? 0.384 -8.709 -15.008 1.00 97.62 93 ARG A CA 1
ATOM 737 C C . ARG A 1 93 ? 0.829 -8.219 -13.641 1.00 97.62 93 ARG A C 1
ATOM 739 O O . ARG A 1 93 ? 1.832 -8.707 -13.132 1.00 97.62 93 ARG A O 1
ATOM 746 N N . GLU A 1 94 ? 0.097 -7.296 -13.042 1.00 98.06 94 GLU A N 1
ATOM 747 C CA . GLU A 1 94 ? 0.373 -6.849 -11.681 1.00 98.06 94 GLU A CA 1
ATOM 748 C C . GLU A 1 94 ? -0.877 -6.928 -10.821 1.00 98.06 94 GLU A C 1
ATOM 750 O O . GLU A 1 94 ? -1.957 -6.513 -11.241 1.00 98.06 94 GLU A O 1
ATOM 755 N N . GLN A 1 95 ? -0.705 -7.476 -9.623 1.00 98.31 95 GLN A N 1
ATOM 756 C CA . GLN A 1 95 ? -1.743 -7.599 -8.616 1.00 98.31 95 GLN A CA 1
ATOM 757 C C . GLN A 1 95 ? -1.369 -6.764 -7.397 1.00 98.31 95 GLN A C 1
ATOM 759 O O . GLN A 1 95 ? -0.321 -6.988 -6.798 1.00 98.31 95 GLN A O 1
ATOM 764 N N . LEU A 1 96 ? -2.236 -5.827 -7.027 1.00 98.25 96 LEU A N 1
ATOM 765 C CA . LEU A 1 96 ? -2.153 -5.031 -5.809 1.00 98.25 96 LEU A CA 1
ATOM 766 C C . LEU A 1 96 ? -3.181 -5.562 -4.809 1.00 98.25 96 LEU A C 1
ATOM 768 O O . LEU A 1 96 ? -4.366 -5.661 -5.121 1.00 98.25 96 LEU A O 1
ATOM 772 N N . THR A 1 97 ? -2.741 -5.889 -3.599 1.00 97.81 97 THR A N 1
ATOM 773 C CA . THR A 1 97 ? -3.621 -6.309 -2.507 1.00 97.81 97 THR A CA 1
ATOM 774 C C . THR A 1 97 ? -3.503 -5.338 -1.346 1.00 97.81 97 THR A C 1
ATOM 776 O O . THR A 1 97 ? -2.408 -5.131 -0.822 1.00 97.81 97 THR A O 1
ATOM 779 N N . VAL A 1 98 ? -4.642 -4.792 -0.915 1.00 96.50 98 VAL A N 1
ATOM 780 C CA . VAL A 1 98 ? -4.755 -4.025 0.329 1.00 96.50 98 VAL A CA 1
ATOM 781 C C . VAL A 1 98 ? -5.763 -4.723 1.230 1.00 96.50 98 VAL A C 1
ATOM 783 O O . VAL A 1 98 ? -6.945 -4.794 0.890 1.00 96.50 98 VAL A O 1
ATOM 786 N N . ALA A 1 99 ? -5.295 -5.289 2.342 1.00 93.31 99 ALA A N 1
ATOM 787 C CA . ALA A 1 99 ? -6.077 -6.204 3.174 1.00 93.31 99 ALA A CA 1
ATOM 788 C C . ALA A 1 99 ? -5.993 -5.872 4.667 1.00 93.31 99 ALA A C 1
ATOM 790 O O . ALA A 1 99 ? -4.944 -5.466 5.169 1.00 93.31 99 ALA A O 1
ATOM 791 N N . ASN A 1 100 ? -7.089 -6.118 5.384 1.00 88.88 100 ASN A N 1
ATOM 792 C CA . ASN A 1 100 ? -7.138 -5.985 6.837 1.00 88.88 100 ASN A CA 1
ATOM 793 C C . ASN A 1 100 ? -6.258 -7.036 7.542 1.00 88.88 100 ASN A C 1
ATOM 795 O O . ASN A 1 100 ? -6.026 -8.126 7.011 1.00 88.88 100 ASN A O 1
ATOM 799 N N . GLN A 1 101 ? -5.770 -6.708 8.740 1.00 80.62 101 GLN A N 1
ATOM 800 C CA . GLN A 1 101 ? -5.115 -7.666 9.629 1.00 80.62 101 GLN A CA 1
ATOM 801 C C . GLN A 1 101 ? -6.141 -8.400 10.484 1.00 80.62 101 GLN A C 1
ATOM 803 O O . GLN A 1 101 ? -7.038 -7.795 11.057 1.00 80.62 101 GLN A O 1
ATOM 808 N N . ARG A 1 102 ? -5.963 -9.719 10.611 1.00 69.88 102 ARG A N 1
ATOM 809 C CA . ARG A 1 102 ? -6.769 -10.563 11.510 1.00 69.88 102 ARG A CA 1
ATOM 810 C C . ARG A 1 102 ? -6.182 -10.687 12.916 1.00 69.88 102 ARG A C 1
ATOM 812 O O . ARG A 1 102 ? -6.803 -11.285 13.787 1.00 69.88 102 ARG A O 1
ATOM 819 N N . VAL A 1 103 ? -4.965 -10.188 13.122 1.00 68.12 103 VAL A N 1
ATOM 820 C CA . VAL A 1 103 ? -4.261 -10.271 14.403 1.00 68.12 103 VAL A CA 1
ATOM 821 C C . VAL A 1 103 ? -4.484 -9.015 15.232 1.00 68.12 103 VAL A C 1
ATOM 823 O O . VAL A 1 103 ? -4.706 -7.928 14.702 1.00 68.12 103 VAL A O 1
ATOM 826 N N . LEU A 1 104 ? -4.399 -9.183 16.549 1.00 65.81 104 LEU A N 1
ATOM 827 C CA . LEU A 1 104 ? -4.452 -8.100 17.522 1.00 65.81 104 LEU A CA 1
ATOM 828 C C . LEU A 1 104 ? -3.365 -7.061 17.236 1.00 65.81 104 LEU A C 1
ATOM 830 O O . LEU A 1 104 ? -2.176 -7.383 17.240 1.00 65.81 104 LEU A O 1
ATOM 834 N N . MET A 1 105 ? -3.773 -5.813 17.020 1.00 66.00 105 MET A N 1
ATOM 835 C CA . MET A 1 105 ? -2.853 -4.698 16.822 1.00 66.00 105 MET A CA 1
ATOM 836 C C . MET A 1 105 ? -2.754 -3.884 18.111 1.00 66.00 105 MET A C 1
ATOM 838 O O . MET A 1 105 ? -3.669 -3.143 18.467 1.00 66.00 105 MET A O 1
ATOM 842 N N . PHE A 1 106 ? -1.627 -4.020 18.810 1.00 65.81 106 PHE A N 1
ATOM 843 C CA . PHE A 1 106 ? -1.256 -3.123 19.901 1.00 65.81 106 PHE A CA 1
ATOM 844 C C . PHE A 1 106 ? -0.448 -1.960 19.309 1.00 65.81 106 PHE A C 1
ATOM 846 O O . PHE A 1 106 ? 0.681 -2.154 18.866 1.00 65.81 106 PHE A O 1
ATOM 853 N N . GLY A 1 107 ? -1.040 -0.765 19.255 1.00 72.88 107 GLY A N 1
ATOM 854 C CA . GLY A 1 107 ? -0.433 0.430 18.657 1.00 72.88 107 GLY A CA 1
ATOM 855 C C . GLY A 1 107 ? -1.242 0.979 17.481 1.00 72.88 107 GLY A C 1
ATOM 856 O O . GLY A 1 107 ? -2.463 0.829 17.442 1.00 72.88 107 GLY A O 1
ATOM 857 N N . THR A 1 108 ? -0.570 1.638 16.533 1.00 77.75 108 THR A N 1
ATOM 858 C CA . THR A 1 108 ? -1.223 2.165 15.326 1.00 77.75 108 THR A CA 1
ATOM 859 C C . THR A 1 108 ? -1.625 0.999 14.419 1.00 77.75 108 THR A C 1
ATOM 861 O O . THR A 1 108 ? -0.744 0.259 13.974 1.00 77.75 108 THR A O 1
ATOM 864 N N . PRO A 1 109 ? -2.925 0.805 14.137 1.00 84.69 109 PRO A N 1
ATOM 865 C CA . PRO A 1 109 ? -3.369 -0.248 13.245 1.00 84.69 109 PRO A CA 1
ATOM 866 C C . PRO A 1 109 ? -2.878 0.022 11.820 1.00 84.69 109 PRO A C 1
ATOM 868 O O . PRO A 1 109 ? -2.618 1.164 11.432 1.00 84.69 109 PRO A O 1
ATOM 871 N N . TYR A 1 110 ? -2.753 -1.042 11.038 1.00 91.50 110 TYR A N 1
ATOM 872 C CA . TYR A 1 110 ? -2.225 -0.995 9.682 1.00 91.50 110 TYR A CA 1
ATOM 873 C C . TYR A 1 110 ? -2.956 -1.987 8.780 1.00 91.50 110 TYR A C 1
ATOM 875 O O . TYR A 1 110 ? -3.557 -2.954 9.247 1.00 91.50 110 TYR A O 1
ATOM 883 N N . LEU A 1 111 ? -2.893 -1.754 7.471 1.00 94.12 111 LEU A N 1
ATOM 884 C CA . LEU A 1 111 ? -3.351 -2.709 6.464 1.00 94.12 111 LEU A CA 1
ATOM 885 C C . LEU A 1 111 ? -2.146 -3.364 5.808 1.00 94.12 111 LEU A C 1
ATOM 887 O O . LEU A 1 111 ? -1.139 -2.702 5.559 1.00 94.12 111 LEU A O 1
ATOM 891 N N . ASN A 1 112 ? -2.265 -4.644 5.467 1.00 94.62 112 ASN A N 1
ATOM 892 C CA . ASN A 1 112 ? -1.298 -5.280 4.585 1.00 94.62 112 ASN A CA 1
ATOM 893 C C . ASN A 1 112 ? -1.373 -4.624 3.214 1.00 94.62 112 ASN A C 1
ATOM 895 O O . ASN A 1 112 ? -2.460 -4.462 2.659 1.00 94.62 112 ASN A O 1
ATOM 899 N N . PHE A 1 113 ? -0.207 -4.319 2.664 1.00 96.94 113 PHE A N 1
ATOM 900 C CA . PHE A 1 113 ? -0.046 -3.780 1.329 1.00 96.94 113 PHE A CA 1
ATOM 901 C C . PHE A 1 113 ? 0.938 -4.667 0.574 1.00 96.94 113 PHE A C 1
ATOM 903 O O . PHE A 1 113 ? 2.097 -4.793 0.968 1.00 96.94 113 PHE A O 1
ATOM 910 N N . SER A 1 114 ? 0.498 -5.300 -0.508 1.00 97.75 114 SER A N 1
ATOM 911 C CA . SER A 1 114 ? 1.386 -6.112 -1.336 1.00 97.75 114 SER A CA 1
ATOM 912 C C . SER A 1 114 ? 1.169 -5.884 -2.817 1.00 97.75 114 SER A C 1
ATOM 914 O O . SER A 1 114 ? 0.061 -5.614 -3.275 1.00 97.75 114 SER A O 1
ATOM 916 N N . THR A 1 115 ? 2.253 -6.013 -3.574 1.00 98.06 115 THR A N 1
ATOM 917 C CA . THR A 1 115 ? 2.225 -5.996 -5.036 1.00 98.06 115 THR A CA 1
ATOM 918 C C . THR A 1 115 ? 2.977 -7.204 -5.573 1.00 98.06 115 THR A C 1
ATOM 920 O O . THR A 1 115 ? 4.052 -7.546 -5.081 1.00 98.06 115 THR A O 1
ATOM 923 N N . VAL A 1 116 ? 2.390 -7.870 -6.563 1.00 98.00 116 VAL A N 1
ATOM 924 C CA . VAL A 1 116 ? 2.995 -8.997 -7.276 1.00 98.00 116 VAL A CA 1
ATOM 925 C C . VAL A 1 116 ? 2.945 -8.689 -8.762 1.00 98.00 116 VAL A C 1
ATOM 927 O O . VAL A 1 116 ? 1.874 -8.675 -9.366 1.00 98.00 116 VAL A O 1
ATOM 930 N N . THR A 1 117 ? 4.108 -8.464 -9.355 1.00 97.75 117 THR A N 1
ATOM 931 C CA . THR A 1 117 ? 4.287 -8.127 -10.766 1.00 97.75 117 THR A CA 1
ATOM 932 C C . THR A 1 117 ? 4.920 -9.321 -11.470 1.00 97.75 117 THR A C 1
ATOM 934 O O . THR A 1 117 ? 6.045 -9.693 -11.165 1.00 97.75 117 THR A O 1
ATOM 937 N N . THR A 1 118 ? 4.206 -9.945 -12.406 1.00 97.00 118 THR A N 1
ATOM 938 C CA . THR A 1 118 ? 4.636 -11.156 -13.124 1.00 97.00 118 THR A CA 1
ATOM 939 C C . THR A 1 118 ? 4.797 -10.871 -14.612 1.00 97.00 118 THR A C 1
ATOM 941 O O . THR A 1 118 ? 3.846 -10.442 -15.273 1.00 97.00 118 THR A O 1
ATOM 944 N N . SER A 1 119 ? 5.984 -11.134 -15.163 1.00 96.44 119 SER A N 1
ATOM 945 C CA . SER A 1 119 ? 6.254 -10.950 -16.594 1.00 96.44 119 SER A CA 1
ATOM 946 C C . SER A 1 119 ? 5.363 -11.851 -17.453 1.00 96.44 119 SER A C 1
ATOM 948 O O . SER A 1 119 ? 5.208 -13.040 -17.173 1.00 96.44 119 SER A O 1
ATOM 950 N N . LYS A 1 120 ? 4.811 -11.306 -18.548 1.00 94.44 120 LYS A N 1
ATOM 951 C CA . LYS A 1 120 ? 4.082 -12.107 -19.550 1.00 94.44 120 LYS A CA 1
ATOM 952 C C . LYS A 1 120 ? 5.014 -13.001 -20.365 1.00 94.44 120 LYS A C 1
ATOM 954 O O . LYS A 1 120 ? 4.582 -14.034 -20.861 1.00 94.44 120 LYS A O 1
ATOM 959 N N . THR A 1 121 ? 6.277 -12.600 -20.515 1.00 91.75 121 THR A N 1
ATOM 960 C CA . THR A 1 121 ? 7.274 -13.347 -21.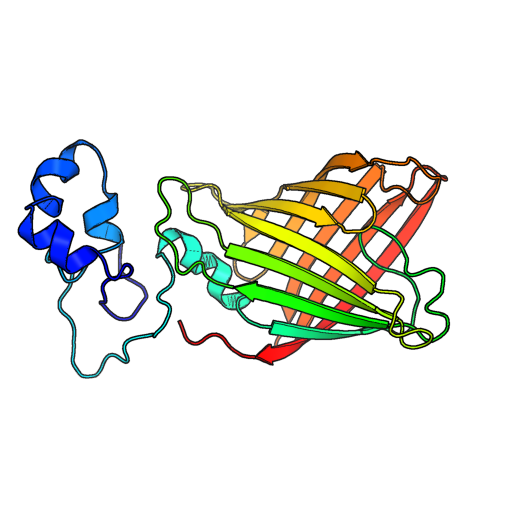294 1.00 91.75 121 THR A CA 1
ATOM 961 C C . THR A 1 121 ? 7.850 -14.511 -20.492 1.00 91.75 121 THR A C 1
ATOM 963 O O . THR A 1 121 ? 8.059 -15.592 -21.032 1.00 91.75 121 THR A O 1
ATOM 966 N N . ASN A 1 122 ? 8.124 -14.291 -19.204 1.00 91.06 122 ASN A N 1
ATOM 967 C CA . ASN A 1 122 ? 8.702 -15.293 -18.316 1.00 91.06 122 ASN A CA 1
ATOM 968 C C . ASN A 1 122 ? 7.955 -15.294 -16.976 1.00 91.06 122 ASN A C 1
ATOM 970 O O . ASN A 1 122 ? 8.282 -14.484 -16.114 1.00 91.06 122 ASN A O 1
ATOM 974 N N . PRO A 1 123 ? 7.014 -16.223 -16.745 1.00 90.31 123 PRO A N 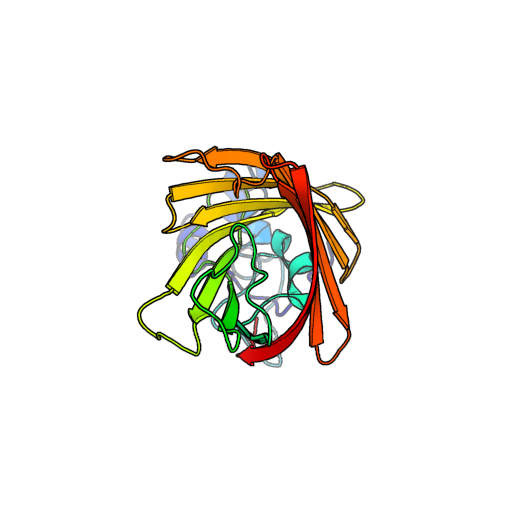1
ATOM 975 C CA . PRO A 1 123 ? 6.252 -16.279 -15.497 1.00 90.31 123 PRO A CA 1
ATOM 976 C C . PRO A 1 123 ? 7.091 -16.485 -14.225 1.00 90.31 123 PRO A C 1
ATOM 978 O O . PRO A 1 123 ? 6.579 -16.269 -13.129 1.00 90.31 123 PRO A O 1
ATOM 981 N N . ARG A 1 124 ? 8.361 -16.909 -14.350 1.00 91.88 124 ARG A N 1
ATOM 982 C CA . ARG A 1 124 ? 9.303 -17.011 -13.220 1.00 91.88 124 ARG A CA 1
ATOM 983 C C . ARG A 1 124 ? 9.929 -15.670 -12.844 1.00 91.88 124 ARG A C 1
ATOM 985 O O . ARG A 1 124 ? 10.469 -15.549 -11.751 1.00 91.88 124 ARG A O 1
ATOM 992 N N . ASP A 1 125 ? 9.894 -14.696 -13.748 1.00 93.56 125 ASP A N 1
ATOM 993 C CA . ASP A 1 125 ? 10.328 -13.335 -13.470 1.00 93.56 125 ASP A CA 1
ATOM 994 C C . ASP A 1 125 ? 9.183 -12.602 -12.765 1.00 93.56 125 ASP A C 1
ATOM 996 O O . ASP A 1 125 ? 8.183 -12.212 -13.384 1.00 93.56 125 ASP A O 1
ATOM 1000 N N . GLN A 1 126 ? 9.309 -12.521 -11.441 1.00 95.69 126 GLN A N 1
ATOM 1001 C CA . GLN A 1 126 ? 8.334 -11.911 -10.554 1.00 95.69 126 GLN A CA 1
ATOM 1002 C C . GLN A 1 126 ? 9.013 -10.900 -9.640 1.00 95.69 126 GLN A C 1
ATOM 1004 O O . GLN A 1 126 ? 9.935 -11.238 -8.894 1.00 95.69 126 GLN A O 1
ATOM 1009 N N . HIS A 1 127 ? 8.503 -9.673 -9.641 1.00 96.38 127 HIS A N 1
ATOM 1010 C CA . HIS A 1 127 ? 8.802 -8.698 -8.603 1.00 96.38 127 HIS A CA 1
ATOM 1011 C C . HIS A 1 127 ? 7.685 -8.750 -7.565 1.00 96.38 127 HIS A C 1
ATOM 1013 O O . HIS A 1 127 ? 6.506 -8.620 -7.891 1.00 96.38 127 HIS A O 1
ATOM 1019 N N . VAL A 1 128 ? 8.058 -8.962 -6.309 1.00 97.88 128 VAL A N 1
ATOM 1020 C CA . VAL A 1 128 ? 7.127 -9.038 -5.183 1.00 97.88 128 VAL A CA 1
ATOM 1021 C C . VAL A 1 128 ? 7.523 -7.970 -4.183 1.00 97.88 128 VAL A C 1
ATOM 1023 O O . VAL A 1 128 ? 8.671 -7.956 -3.743 1.00 97.88 128 VAL A O 1
ATOM 1026 N N . SER A 1 129 ? 6.582 -7.102 -3.819 1.00 97.69 129 SER A N 1
ATOM 1027 C CA . SER A 1 129 ? 6.720 -6.157 -2.713 1.00 97.69 129 SER A CA 1
ATOM 1028 C C . SER A 1 129 ? 5.708 -6.489 -1.631 1.00 97.69 129 SER A C 1
ATOM 1030 O O . SER A 1 129 ? 4.515 -6.624 -1.914 1.00 97.69 129 SER A O 1
ATOM 1032 N N . LEU A 1 130 ? 6.182 -6.608 -0.398 1.00 98.00 130 LEU A N 1
ATOM 1033 C CA . LEU A 1 130 ? 5.364 -6.839 0.785 1.00 98.00 130 LEU A CA 1
ATOM 1034 C C . LEU A 1 130 ? 5.562 -5.687 1.756 1.00 98.00 130 LEU A C 1
ATOM 1036 O O . LEU A 1 130 ? 6.675 -5.191 1.920 1.00 98.00 130 LEU A O 1
ATOM 1040 N N . GLY A 1 131 ? 4.492 -5.271 2.412 1.00 96.44 131 GLY A N 1
ATOM 1041 C CA . GLY A 1 131 ? 4.535 -4.126 3.293 1.00 96.44 131 GLY A CA 1
ATOM 1042 C C . GLY A 1 131 ? 3.226 -3.886 4.015 1.00 96.44 131 GLY A C 1
ATOM 1043 O O . GLY A 1 131 ? 2.317 -4.720 4.027 1.00 96.44 131 GLY A O 1
ATOM 1044 N N . PHE A 1 132 ? 3.143 -2.705 4.602 1.00 95.44 132 PHE A N 1
ATOM 1045 C CA . PHE A 1 132 ? 1.969 -2.236 5.308 1.00 95.44 132 PHE A CA 1
ATOM 1046 C C . PHE A 1 132 ? 1.733 -0.758 5.020 1.00 95.44 132 PHE A C 1
ATOM 1048 O O . PHE A 1 132 ? 2.676 0.004 4.794 1.00 95.44 132 PHE A O 1
ATOM 1055 N N . VAL A 1 133 ? 0.459 -0.371 5.028 1.00 95.62 133 VAL A N 1
ATOM 1056 C CA . VAL A 1 133 ? 0.030 1.025 4.971 1.00 95.62 133 VAL A CA 1
ATOM 1057 C C . VAL A 1 133 ? -0.540 1.437 6.322 1.00 95.62 133 VAL A C 1
ATOM 1059 O O . VAL A 1 133 ? -1.340 0.717 6.927 1.00 95.62 133 VAL A O 1
ATOM 1062 N N . THR A 1 134 ? -0.097 2.591 6.803 1.00 93.75 134 THR A N 1
ATOM 1063 C CA . THR A 1 134 ? -0.529 3.202 8.059 1.00 93.75 134 THR A CA 1
ATOM 1064 C C . THR A 1 134 ? -1.052 4.605 7.803 1.00 93.75 134 THR A C 1
ATOM 1066 O O . THR A 1 134 ? -0.823 5.198 6.744 1.00 93.75 134 THR A O 1
ATOM 1069 N N . LEU A 1 135 ? -1.753 5.145 8.795 1.00 92.19 135 LEU A N 1
ATOM 1070 C CA . LEU A 1 135 ? -2.155 6.542 8.812 1.00 92.19 135 LEU A CA 1
ATOM 1071 C C . LEU A 1 135 ? -1.746 7.217 10.112 1.00 92.19 135 LEU A C 1
ATOM 1073 O O . LEU A 1 135 ? -1.552 6.568 11.142 1.00 92.19 135 LEU A O 1
ATOM 1077 N N . LYS A 1 136 ? -1.623 8.538 10.046 1.00 89.25 136 LYS A N 1
ATOM 1078 C CA . LYS A 1 136 ? -1.387 9.410 11.185 1.00 89.25 136 LYS A CA 1
ATOM 1079 C C . LYS A 1 136 ? -2.741 9.875 11.731 1.00 89.25 136 LYS A C 1
ATOM 1081 O O . LYS A 1 136 ? -3.421 10.658 11.062 1.00 89.25 136 LYS A O 1
ATOM 1086 N N . PRO A 1 137 ? -3.144 9.442 12.937 1.00 75.75 137 PRO A N 1
ATOM 1087 C CA . PRO A 1 137 ? -4.384 9.908 13.547 1.00 75.75 137 PRO A CA 1
ATOM 1088 C C . PRO A 1 137 ? -4.389 11.434 13.707 1.00 75.75 137 PRO A C 1
ATOM 1090 O O . PRO A 1 137 ? -3.333 12.041 13.889 1.00 75.75 137 PRO A O 1
ATOM 1093 N N . ALA A 1 138 ? -5.578 12.043 13.675 1.00 78.19 138 ALA A N 1
ATOM 1094 C CA . ALA A 1 138 ? -5.777 13.476 13.927 1.00 78.19 138 ALA A CA 1
ATOM 1095 C C . ALA A 1 138 ? -4.925 14.412 13.038 1.00 78.19 138 ALA A C 1
ATOM 1097 O O . ALA A 1 138 ? -4.428 15.441 13.494 1.00 78.19 138 ALA A O 1
ATOM 1098 N N . SER A 1 139 ? -4.758 14.056 11.763 1.00 85.00 139 SER A N 1
ATOM 1099 C CA . SER A 1 139 ? -4.139 14.909 10.746 1.00 85.00 139 SER A CA 1
ATOM 1100 C C . SER A 1 139 ? -5.166 15.320 9.688 1.00 85.00 139 SER A C 1
ATOM 1102 O O . SER A 1 139 ? -6.075 14.549 9.379 1.00 85.00 139 SER A O 1
ATOM 1104 N N . ASN A 1 140 ? -5.056 16.553 9.183 1.00 83.81 140 ASN A N 1
ATOM 1105 C CA . ASN A 1 140 ? -5.900 17.075 8.109 1.00 83.81 140 ASN A CA 1
ATOM 1106 C C . ASN A 1 140 ? -5.036 17.861 7.098 1.00 83.81 140 ASN A C 1
ATOM 1108 O O . ASN A 1 140 ? -4.561 18.942 7.462 1.00 83.81 140 ASN A O 1
ATOM 1112 N N . PRO A 1 141 ? -4.818 17.350 5.870 1.00 87.50 141 PRO A N 1
ATOM 1113 C CA . PRO A 1 141 ? -5.298 16.061 5.347 1.00 87.50 141 PRO A CA 1
ATOM 1114 C C . PRO A 1 141 ? -4.690 14.854 6.086 1.00 87.50 141 PRO A C 1
ATOM 1116 O O . PRO A 1 141 ? -3.740 14.996 6.860 1.00 87.50 141 PRO A O 1
ATOM 1119 N N . ILE A 1 142 ? -5.264 13.662 5.890 1.00 92.69 142 ILE A N 1
ATOM 1120 C CA . ILE A 1 142 ? -4.851 12.454 6.617 1.00 92.69 142 ILE A CA 1
ATOM 1121 C C . ILE A 1 142 ? -3.447 12.058 6.157 1.00 92.69 142 ILE A C 1
ATOM 1123 O O . ILE A 1 142 ? -3.253 11.671 5.010 1.00 92.69 142 ILE A O 1
ATOM 1127 N N . GLY A 1 143 ? -2.464 12.112 7.049 1.00 95.44 143 GLY A N 1
ATOM 1128 C CA . GLY A 1 143 ? -1.117 11.622 6.788 1.00 95.44 143 GLY A CA 1
ATOM 1129 C C . GLY A 1 143 ? -1.121 10.106 6.608 1.00 95.44 143 GLY A C 1
ATOM 1130 O O . GLY A 1 143 ? -1.729 9.391 7.404 1.00 95.44 143 GLY A O 1
ATOM 1131 N N . VAL A 1 144 ? -0.430 9.611 5.588 1.00 96.25 144 VAL A N 1
ATOM 1132 C CA . VAL A 1 144 ? -0.332 8.185 5.253 1.00 96.25 144 VAL A CA 1
ATOM 1133 C C . VAL A 1 144 ? 1.116 7.780 5.014 1.00 96.25 144 VAL A C 1
ATOM 1135 O O . VAL A 1 144 ? 1.933 8.583 4.559 1.00 96.25 144 VAL A O 1
ATOM 1138 N N . SER A 1 145 ? 1.440 6.520 5.298 1.00 96.81 145 SER A N 1
ATOM 1139 C CA . SER A 1 145 ? 2.751 5.956 4.985 1.00 96.81 145 SER A CA 1
ATOM 1140 C C . SER A 1 145 ? 2.641 4.521 4.494 1.00 96.81 145 SER A C 1
ATOM 1142 O O . SER A 1 145 ? 1.864 3.739 5.036 1.00 96.81 145 SER A O 1
ATOM 1144 N N . ILE A 1 146 ? 3.439 4.172 3.483 1.00 97.75 146 ILE A N 1
ATOM 1145 C CA . ILE A 1 146 ? 3.657 2.793 3.042 1.00 97.75 146 ILE A CA 1
ATOM 1146 C C . ILE A 1 146 ? 5.100 2.417 3.352 1.00 97.75 146 ILE A C 1
ATOM 1148 O O . ILE A 1 146 ? 6.035 3.023 2.834 1.00 97.75 146 ILE A O 1
ATOM 1152 N N . SER A 1 147 ? 5.279 1.373 4.154 1.00 97.38 147 SER A N 1
ATOM 1153 C CA . SER A 1 147 ? 6.580 0.735 4.361 1.00 97.38 147 SER A CA 1
ATOM 1154 C C . SER A 1 147 ? 6.582 -0.605 3.644 1.00 97.38 147 SER A C 1
ATOM 1156 O O . SER A 1 147 ? 5.694 -1.423 3.883 1.00 97.38 147 SER A O 1
ATOM 1158 N N . SER A 1 148 ? 7.542 -0.837 2.748 1.00 97.62 148 SER A N 1
ATOM 1159 C CA . SER A 1 148 ? 7.581 -2.067 1.952 1.00 97.62 148 SER A CA 1
ATOM 1160 C C . SER A 1 148 ? 8.991 -2.564 1.656 1.00 97.62 148 SER A C 1
ATOM 1162 O O . SER A 1 148 ? 9.941 -1.785 1.578 1.00 97.62 148 SER A O 1
ATOM 1164 N N . THR A 1 149 ? 9.114 -3.873 1.455 1.00 97.94 149 THR A N 1
ATOM 1165 C CA . THR A 1 149 ? 10.342 -4.558 1.051 1.00 97.94 149 THR A CA 1
ATOM 1166 C C . THR A 1 149 ? 10.065 -5.447 -0.151 1.00 97.94 149 THR A C 1
ATOM 1168 O O . THR A 1 149 ? 9.084 -6.191 -0.194 1.00 97.94 149 THR A O 1
ATOM 1171 N N . THR A 1 150 ? 10.967 -5.386 -1.126 1.00 96.88 150 THR A N 1
ATOM 1172 C CA . THR A 1 150 ? 10.893 -6.150 -2.369 1.00 96.88 150 THR A CA 1
ATOM 1173 C C . THR A 1 150 ? 11.82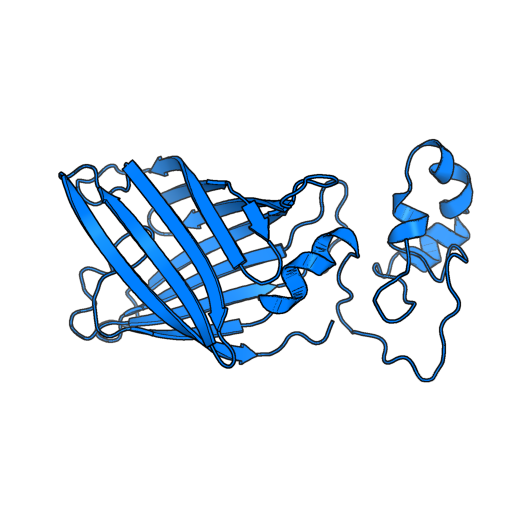3 -7.358 -2.354 1.00 96.88 150 THR A C 1
ATOM 1175 O O . THR A 1 150 ? 12.919 -7.310 -1.791 1.00 96.88 150 THR A O 1
ATOM 1178 N N . ASN A 1 151 ? 11.453 -8.415 -3.078 1.00 95.56 151 ASN A N 1
ATOM 1179 C CA . ASN A 1 151 ? 12.341 -9.551 -3.354 1.00 95.56 151 ASN A CA 1
ATOM 1180 C C . ASN A 1 151 ? 13.570 -9.173 -4.210 1.00 95.56 151 ASN A C 1
ATOM 1182 O O . ASN A 1 151 ? 14.525 -9.940 -4.282 1.00 95.56 151 ASN A O 1
ATOM 1186 N N . THR A 1 152 ? 13.579 -7.980 -4.815 1.00 92.88 152 THR A N 1
ATOM 1187 C CA . THR A 1 152 ? 14.751 -7.401 -5.494 1.00 92.88 152 THR A CA 1
ATOM 1188 C C . THR A 1 152 ? 15.773 -6.770 -4.537 1.00 92.88 152 THR A C 1
ATOM 1190 O O . THR A 1 152 ? 16.794 -6.252 -4.983 1.00 92.88 152 THR A O 1
ATOM 1193 N N . GLY A 1 153 ? 15.525 -6.817 -3.223 1.00 94.81 153 GLY A N 1
ATOM 1194 C CA . GLY A 1 153 ? 16.449 -6.316 -2.205 1.00 94.81 153 GLY A CA 1
ATOM 1195 C C . GLY A 1 153 ? 16.341 -4.815 -1.942 1.00 94.81 153 GLY A C 1
ATOM 1196 O O . GLY A 1 153 ? 17.311 -4.221 -1.477 1.00 94.81 153 GLY A O 1
ATOM 1197 N N . ILE A 1 154 ? 15.193 -4.201 -2.248 1.00 95.94 154 ILE A N 1
ATOM 1198 C CA . ILE A 1 154 ? 14.902 -2.790 -1.957 1.00 95.94 154 ILE A CA 1
ATOM 1199 C C . ILE A 1 154 ? 13.861 -2.703 -0.846 1.00 95.94 154 ILE A C 1
ATOM 1201 O O . ILE A 1 154 ? 12.778 -3.269 -0.990 1.00 95.94 154 ILE A O 1
ATOM 1205 N N . THR A 1 155 ? 14.167 -1.942 0.201 1.00 97.62 155 THR A N 1
ATOM 1206 C CA . THR A 1 155 ? 13.235 -1.523 1.253 1.00 97.62 155 THR A CA 1
ATOM 1207 C C . THR A 1 155 ? 12.969 -0.029 1.127 1.00 97.62 155 THR A C 1
ATOM 1209 O O . THR A 1 155 ? 13.900 0.749 0.921 1.00 97.62 155 THR A O 1
ATOM 1212 N N . MET A 1 156 ? 11.706 0.374 1.238 1.00 97.62 156 MET A N 1
ATOM 1213 C CA . MET A 1 156 ? 11.252 1.746 1.024 1.00 97.62 156 MET A CA 1
ATOM 1214 C C . MET A 1 156 ? 10.275 2.186 2.105 1.00 97.62 156 MET A C 1
ATOM 1216 O O . MET A 1 156 ? 9.457 1.391 2.571 1.00 97.62 156 MET A O 1
ATOM 1220 N N . ILE A 1 157 ? 10.329 3.476 2.426 1.00 98.19 157 ILE A N 1
ATOM 1221 C CA . ILE A 1 157 ? 9.283 4.183 3.158 1.00 98.19 157 ILE A CA 1
ATOM 1222 C C . ILE A 1 157 ? 8.803 5.325 2.272 1.00 98.19 157 ILE A C 1
ATOM 1224 O O . ILE A 1 157 ? 9.576 6.206 1.873 1.00 98.19 157 ILE A O 1
ATOM 1228 N N . GLU A 1 158 ? 7.518 5.282 1.968 1.00 98.31 158 GLU A N 1
ATOM 1229 C CA . GLU A 1 158 ? 6.793 6.321 1.262 1.00 98.31 158 GLU A CA 1
ATOM 1230 C C . GLU A 1 158 ? 5.887 7.035 2.266 1.00 98.31 158 GLU A C 1
ATOM 1232 O O . GLU A 1 158 ? 5.222 6.383 3.072 1.00 98.31 158 GLU A O 1
ATOM 1237 N N . GLU A 1 159 ? 5.859 8.363 2.239 1.00 97.94 159 GLU A N 1
ATOM 1238 C CA . GLU A 1 159 ? 5.015 9.180 3.115 1.00 97.94 159 GLU A CA 1
ATOM 1239 C C . GLU A 1 159 ? 4.265 10.222 2.298 1.00 97.94 159 GLU A C 1
ATOM 1241 O O . GLU A 1 159 ? 4.775 10.741 1.301 1.00 97.94 159 GLU A O 1
ATOM 1246 N N . GLY A 1 160 ? 3.065 10.565 2.740 1.00 97.19 160 GLY A N 1
ATOM 1247 C CA . GLY A 1 160 ? 2.307 11.648 2.148 1.00 97.19 160 GLY A CA 1
ATOM 1248 C C . GLY A 1 160 ? 0.944 11.798 2.789 1.00 97.19 160 GLY A C 1
ATOM 1249 O O . GLY A 1 160 ? 0.801 11.645 4.001 1.00 97.19 160 GLY A O 1
ATOM 1250 N N . GLU A 1 161 ? -0.046 12.139 1.978 1.00 96.88 161 GLU A N 1
ATOM 1251 C CA . GLU A 1 161 ? -1.345 12.605 2.448 1.00 96.88 161 GLU A CA 1
ATOM 1252 C C . GLU A 1 161 ? -2.475 11.986 1.623 1.00 96.88 161 GLU A C 1
ATOM 1254 O O . GLU A 1 161 ? -2.327 11.687 0.431 1.00 96.88 161 GLU A O 1
ATOM 1259 N N . MET A 1 162 ? -3.613 11.796 2.279 1.00 94.94 162 MET A N 1
ATOM 1260 C CA . MET A 1 162 ? -4.844 11.280 1.710 1.00 94.94 162 MET A CA 1
ATOM 1261 C C . MET A 1 162 ? -5.989 12.256 1.975 1.00 94.94 162 MET A C 1
ATOM 1263 O O . MET A 1 162 ? -6.197 12.709 3.103 1.00 94.94 162 MET A O 1
ATOM 1267 N N . ASP A 1 163 ? -6.738 12.539 0.915 1.00 92.81 163 ASP A N 1
ATOM 1268 C CA . ASP A 1 163 ? -7.941 13.364 0.926 1.00 92.81 163 ASP A CA 1
ATOM 1269 C C . ASP A 1 163 ? -9.058 12.638 0.162 1.00 92.81 163 ASP A C 1
ATOM 1271 O O . ASP A 1 163 ? -9.029 12.487 -1.070 1.00 92.81 163 ASP A O 1
ATOM 1275 N N . GLY A 1 164 ? -10.013 12.105 0.928 1.00 91.56 164 GLY A N 1
ATOM 1276 C CA . GLY A 1 164 ? -11.051 11.206 0.434 1.00 91.56 164 GLY A CA 1
ATOM 1277 C C . GLY A 1 164 ? -10.464 9.995 -0.296 1.00 91.56 164 GLY A C 1
ATOM 1278 O O . GLY A 1 164 ? -9.682 9.227 0.257 1.00 91.56 164 GLY A O 1
ATOM 1279 N N . GLU A 1 165 ? -10.838 9.838 -1.565 1.00 95.12 165 GLU A N 1
ATOM 1280 C CA . GLU A 1 165 ? -10.436 8.719 -2.432 1.00 95.12 165 GLU A CA 1
ATOM 1281 C C . GLU A 1 165 ? -9.166 9.031 -3.260 1.00 95.12 165 GLU A C 1
ATOM 1283 O O . GLU A 1 165 ? -8.942 8.446 -4.326 1.00 95.12 165 GLU A O 1
ATOM 1288 N N . ASN A 1 166 ? -8.356 9.998 -2.809 1.00 96.31 166 ASN A N 1
ATOM 1289 C CA . ASN A 1 166 ? -7.095 10.400 -3.434 1.00 96.31 166 ASN A CA 1
ATOM 1290 C C . ASN A 1 166 ? -5.963 10.281 -2.412 1.00 96.31 166 ASN A C 1
ATOM 1292 O O . ASN A 1 166 ? -6.052 10.834 -1.320 1.00 96.31 166 ASN A O 1
ATOM 1296 N N . MET A 1 167 ? -4.876 9.614 -2.784 1.00 97.38 167 MET A N 1
ATOM 1297 C CA . MET A 1 167 ? -3.708 9.421 -1.928 1.00 97.38 167 MET A CA 1
ATOM 1298 C C . MET A 1 167 ? -2.434 9.739 -2.704 1.00 97.38 167 MET A C 1
ATOM 1300 O O . MET A 1 167 ? -2.185 9.161 -3.763 1.00 97.38 167 MET A O 1
ATOM 1304 N N . LYS A 1 168 ? -1.616 10.650 -2.175 1.00 98.19 168 LYS A N 1
ATOM 1305 C CA . LYS A 1 168 ? -0.302 11.002 -2.720 1.00 98.19 168 LYS A CA 1
ATOM 1306 C C . LYS A 1 168 ? 0.777 10.520 -1.759 1.00 98.19 168 LYS A C 1
ATOM 1308 O O . LYS A 1 168 ? 0.721 10.821 -0.574 1.00 98.19 168 LYS A O 1
ATOM 1313 N N . LEU A 1 169 ? 1.779 9.833 -2.289 1.00 98.38 169 LEU A N 1
ATOM 1314 C CA . LEU A 1 169 ? 2.918 9.305 -1.548 1.00 98.38 169 LEU A CA 1
ATOM 1315 C C . LEU A 1 169 ? 4.219 9.735 -2.217 1.00 98.38 169 LEU A C 1
ATOM 1317 O O . LEU A 1 169 ? 4.336 9.723 -3.442 1.00 98.38 169 LEU A O 1
ATOM 1321 N N . GLU A 1 170 ? 5.203 10.103 -1.410 1.00 98.50 170 GLU A N 1
ATOM 1322 C CA . GLU A 1 170 ? 6.552 10.444 -1.842 1.00 98.50 170 GLU A CA 1
ATOM 1323 C C . GLU A 1 170 ? 7.552 9.507 -1.172 1.00 98.50 170 GLU A C 1
ATOM 1325 O O . GLU A 1 170 ? 7.504 9.290 0.038 1.00 98.50 170 GLU A O 1
ATOM 1330 N N . LEU A 1 171 ? 8.499 8.987 -1.947 1.00 98.31 171 LEU A N 1
ATOM 1331 C CA . LEU A 1 171 ? 9.601 8.192 -1.418 1.00 98.31 171 LEU A CA 1
ATOM 1332 C C . LEU A 1 171 ? 10.475 9.065 -0.505 1.00 98.31 171 LEU A C 1
ATOM 1334 O O . LEU A 1 171 ? 11.111 10.010 -0.979 1.00 98.31 171 LEU A O 1
ATOM 1338 N N . LYS A 1 172 ? 10.517 8.741 0.792 1.00 97.69 172 LYS A N 1
ATOM 1339 C CA . LYS A 1 172 ? 11.348 9.437 1.790 1.00 97.69 172 LYS A CA 1
ATOM 1340 C C . LYS A 1 172 ? 12.616 8.669 2.116 1.00 97.69 172 LYS A C 1
ATOM 1342 O O . LYS A 1 172 ? 13.685 9.268 2.200 1.00 97.69 172 LYS A O 1
ATOM 1347 N N . TYR A 1 173 ? 12.505 7.350 2.242 1.00 96.81 173 TYR A N 1
ATOM 1348 C CA . TYR A 1 173 ? 13.636 6.486 2.557 1.00 96.81 173 TYR A CA 1
ATOM 1349 C C . TYR A 1 173 ? 13.696 5.312 1.591 1.00 96.81 173 TYR A C 1
ATOM 1351 O O . TYR A 1 173 ? 12.674 4.709 1.265 1.00 96.81 173 TYR A O 1
ATOM 1359 N N . LEU A 1 174 ? 14.908 4.979 1.152 1.00 96.38 174 LEU A N 1
ATOM 1360 C CA . LEU A 1 174 ? 15.189 3.811 0.330 1.00 96.38 174 LEU A CA 1
ATOM 1361 C C . LEU A 1 174 ? 16.525 3.210 0.755 1.00 96.38 174 LEU A C 1
ATOM 1363 O O . LEU A 1 174 ? 17.538 3.906 0.808 1.00 96.38 174 LEU A O 1
ATOM 1367 N N . ILE A 1 175 ? 16.525 1.908 1.016 1.00 95.06 175 ILE A N 1
ATOM 1368 C CA . ILE A 1 175 ? 17.728 1.107 1.240 1.00 95.06 175 ILE A CA 1
ATOM 1369 C C . ILE A 1 175 ? 17.714 -0.018 0.213 1.00 95.06 175 ILE A C 1
ATOM 1371 O O . ILE A 1 175 ? 16.694 -0.678 0.025 1.00 95.06 175 ILE A O 1
ATOM 1375 N N . THR A 1 176 ? 18.841 -0.241 -0.456 1.00 94.69 176 THR A N 1
ATOM 1376 C CA . THR A 1 176 ? 19.003 -1.340 -1.412 1.00 94.69 176 THR A CA 1
ATOM 1377 C C . THR A 1 176 ? 20.216 -2.184 -1.051 1.00 94.69 176 THR A C 1
ATOM 1379 O O . THR A 1 176 ? 21.263 -1.646 -0.697 1.00 94.69 176 THR A O 1
ATOM 1382 N N . LEU A 1 177 ? 20.095 -3.506 -1.179 1.00 91.44 177 LEU A N 1
ATOM 1383 C CA . LEU A 1 177 ? 21.220 -4.435 -1.033 1.00 91.44 177 LEU A CA 1
ATOM 1384 C C . LEU A 1 177 ? 22.265 -4.247 -2.138 1.00 91.44 177 LEU A C 1
ATOM 1386 O O . LEU A 1 177 ? 23.455 -4.462 -1.920 1.00 91.44 177 LEU A O 1
ATOM 1390 N N . LYS A 1 178 ? 21.821 -3.855 -3.337 1.00 87.31 178 LYS A N 1
ATOM 1391 C CA . LYS A 1 178 ? 22.690 -3.600 -4.485 1.00 87.31 178 LYS A CA 1
ATOM 1392 C C . LYS A 1 178 ? 22.253 -2.331 -5.192 1.00 87.31 178 LYS A C 1
ATOM 1394 O O . LYS A 1 178 ? 21.146 -2.237 -5.725 1.00 87.31 178 LYS A O 1
ATOM 1399 N N . GLU A 1 179 ? 23.137 -1.346 -5.218 1.00 84.62 179 GLU A N 1
ATOM 1400 C CA . GLU A 1 179 ? 22.892 -0.141 -5.995 1.00 84.62 179 GLU A CA 1
ATOM 1401 C C . GLU A 1 179 ? 23.030 -0.407 -7.496 1.00 84.62 179 GLU A C 1
ATOM 1403 O O . GLU A 1 179 ? 23.880 -1.174 -7.954 1.00 84.62 179 GLU A O 1
ATOM 1408 N N . SER A 1 180 ? 22.193 0.265 -8.282 1.00 90.00 180 SER A N 1
ATOM 1409 C CA . SER A 1 180 ? 22.279 0.257 -9.737 1.00 90.00 180 SER A CA 1
ATOM 1410 C C . SER A 1 180 ? 21.879 1.618 -10.306 1.00 90.00 180 SER A C 1
ATOM 1412 O O . SER A 1 180 ? 21.283 2.451 -9.623 1.00 90.00 180 SER A O 1
ATOM 1414 N N . LYS A 1 181 ? 22.140 1.840 -11.600 1.00 92.06 181 LYS A N 1
ATOM 1415 C CA . LYS A 1 181 ? 21.606 3.012 -12.317 1.00 92.06 181 LYS A CA 1
ATOM 1416 C C . LYS A 1 181 ? 20.070 3.040 -12.330 1.00 92.06 181 LYS A C 1
ATOM 1418 O O . LYS A 1 181 ? 19.496 4.113 -12.491 1.00 92.06 181 LYS A O 1
ATOM 1423 N N . ALA A 1 182 ? 19.424 1.884 -12.152 1.00 91.56 182 ALA A N 1
ATOM 1424 C CA . ALA A 1 182 ? 17.974 1.750 -12.131 1.00 91.56 182 ALA A CA 1
ATOM 1425 C C . ALA A 1 182 ? 17.343 2.126 -10.774 1.00 91.56 182 ALA A C 1
ATOM 1427 O O . ALA A 1 182 ? 16.126 2.279 -10.690 1.00 91.56 182 ALA A O 1
ATOM 1428 N N . THR A 1 183 ? 18.150 2.282 -9.718 1.00 93.88 183 THR A N 1
ATOM 1429 C CA . THR A 1 183 ? 17.666 2.576 -8.365 1.00 93.88 183 THR A CA 1
ATOM 1430 C C . THR A 1 183 ? 16.954 3.940 -8.316 1.00 93.88 183 THR A C 1
ATOM 1432 O O . THR A 1 183 ? 17.524 4.934 -8.789 1.00 93.88 183 THR A O 1
ATOM 1435 N N . PRO A 1 184 ? 15.734 4.018 -7.747 1.00 94.75 184 PRO A N 1
ATOM 1436 C CA . PRO A 1 184 ? 15.038 5.283 -7.523 1.00 94.75 184 PRO A CA 1
ATOM 1437 C C . PRO A 1 184 ? 15.805 6.204 -6.568 1.00 94.75 184 PRO A C 1
ATOM 1439 O O . PRO A 1 184 ? 16.291 5.766 -5.531 1.00 94.75 184 PRO A O 1
ATOM 1442 N N . VAL A 1 185 ? 15.878 7.490 -6.909 1.00 95.12 185 VAL A N 1
ATOM 1443 C CA . VAL A 1 185 ? 16.398 8.562 -6.038 1.00 95.12 185 VAL A CA 1
ATOM 1444 C C . VAL A 1 185 ? 15.251 9.407 -5.497 1.00 95.12 185 VAL A C 1
ATOM 1446 O O . VAL A 1 185 ? 15.262 9.815 -4.342 1.00 95.12 185 VAL A O 1
ATOM 1449 N N . LYS A 1 186 ? 14.247 9.667 -6.336 1.00 96.94 186 LYS A N 1
ATOM 1450 C CA . LYS A 1 186 ? 12.986 10.295 -5.940 1.00 96.94 186 LYS A CA 1
ATOM 1451 C C . LYS A 1 186 ? 11.862 9.569 -6.645 1.00 96.94 186 LYS A C 1
ATOM 1453 O O . LYS A 1 186 ? 11.978 9.300 -7.840 1.00 96.94 186 LYS A O 1
ATOM 1458 N N . ALA A 1 187 ? 10.779 9.297 -5.938 1.00 98.12 187 ALA A N 1
ATOM 1459 C CA . ALA A 1 187 ? 9.574 8.781 -6.555 1.00 98.12 187 ALA A CA 1
ATOM 1460 C C . ALA A 1 187 ? 8.335 9.395 -5.915 1.00 98.12 187 ALA A C 1
ATOM 1462 O O . ALA A 1 187 ? 8.348 9.732 -4.731 1.00 98.12 187 ALA A O 1
ATOM 1463 N N . VAL A 1 188 ? 7.288 9.548 -6.718 1.00 98.56 188 VAL A N 1
ATOM 1464 C CA . VAL A 1 188 ? 5.973 10.003 -6.274 1.00 98.56 188 VAL A CA 1
ATOM 1465 C C . VAL A 1 188 ? 4.926 9.073 -6.865 1.00 98.56 188 VAL A C 1
ATOM 1467 O O . VAL A 1 188 ? 4.934 8.826 -8.075 1.00 98.56 188 VAL A O 1
ATOM 1470 N N . ARG A 1 189 ? 4.029 8.567 -6.021 1.00 98.25 189 ARG A N 1
ATOM 1471 C CA . ARG A 1 189 ? 2.892 7.736 -6.415 1.00 98.25 189 ARG A CA 1
ATOM 1472 C C . ARG A 1 189 ? 1.600 8.446 -6.059 1.00 98.25 189 ARG A C 1
ATOM 1474 O O . ARG A 1 189 ? 1.450 8.982 -4.965 1.00 98.25 189 ARG A O 1
ATOM 1481 N N . TYR A 1 190 ? 0.664 8.422 -6.990 1.00 98.38 190 TYR A N 1
ATOM 1482 C CA . TYR A 1 190 ? -0.687 8.921 -6.808 1.00 98.38 190 TYR A CA 1
ATOM 1483 C C . TYR A 1 190 ? -1.641 7.758 -6.989 1.00 98.38 190 TYR A C 1
ATOM 1485 O O . TYR A 1 190 ? -1.629 7.129 -8.044 1.00 98.38 190 TYR A O 1
ATOM 1493 N N . PHE A 1 191 ? -2.480 7.510 -5.996 1.00 98.25 191 PHE A N 1
ATOM 1494 C CA . PHE A 1 191 ? -3.605 6.600 -6.100 1.00 98.25 191 PHE A CA 1
ATOM 1495 C C . PHE A 1 191 ? -4.895 7.398 -6.118 1.00 98.25 191 PHE A C 1
ATOM 1497 O O . PHE A 1 191 ? -5.076 8.318 -5.319 1.00 98.25 191 PHE A O 1
ATOM 1504 N N . LYS A 1 192 ? -5.797 7.034 -7.021 1.00 97.81 192 LYS A N 1
ATOM 1505 C CA . LYS A 1 192 ? -7.106 7.665 -7.125 1.00 97.81 192 LYS A CA 1
ATOM 1506 C C . LYS A 1 192 ? -8.164 6.645 -7.491 1.00 97.81 192 LYS A C 1
ATOM 1508 O O . LYS A 1 192 ? -7.997 5.891 -8.451 1.00 97.81 192 LYS A O 1
ATOM 1513 N N . TRP A 1 193 ? -9.287 6.655 -6.783 1.00 95.00 193 TRP A N 1
ATOM 1514 C CA . TRP A 1 193 ? -10.434 5.870 -7.221 1.00 95.00 193 TRP A CA 1
ATOM 1515 C C . TRP A 1 193 ? -11.143 6.580 -8.381 1.00 95.00 193 TRP A C 1
ATOM 1517 O O . TRP A 1 193 ? -11.798 7.606 -8.218 1.00 95.00 193 TRP A O 1
ATOM 1527 N N . LYS A 1 194 ? -11.002 6.037 -9.592 1.00 93.75 194 LYS A N 1
ATOM 1528 C CA . LYS A 1 194 ? -11.733 6.457 -10.795 1.00 93.75 194 LYS A CA 1
ATOM 1529 C C . LYS A 1 194 ? -12.655 5.325 -11.222 1.00 93.75 194 LYS A C 1
ATOM 1531 O O . LYS A 1 194 ? -12.361 4.616 -12.184 1.00 93.75 194 LYS A O 1
ATOM 1536 N N . LYS A 1 195 ? -13.745 5.138 -10.466 1.00 91.56 195 LYS A N 1
ATOM 1537 C CA . LYS A 1 195 ? -14.732 4.058 -10.655 1.00 91.56 195 LYS A CA 1
ATOM 1538 C C . LYS A 1 195 ? -14.990 3.788 -12.153 1.00 91.56 195 LYS A C 1
ATOM 1540 O O . LYS A 1 195 ? -15.314 4.731 -12.874 1.00 91.56 195 LYS A O 1
ATOM 1545 N N . PRO A 1 196 ? -14.847 2.534 -12.627 1.00 91.94 196 PRO A N 1
ATOM 1546 C CA . PRO A 1 196 ? -14.629 1.300 -11.857 1.00 91.94 196 PRO A CA 1
ATOM 1547 C C . PRO A 1 196 ? -13.158 0.989 -11.510 1.00 91.94 196 PRO A C 1
ATOM 1549 O O . PRO A 1 196 ? -12.884 -0.052 -10.916 1.00 91.94 196 PRO A O 1
ATOM 1552 N N . TYR A 1 197 ? -12.213 1.857 -11.867 1.00 96.50 197 TYR A N 1
ATOM 1553 C CA . TYR A 1 197 ? -10.779 1.592 -11.780 1.00 96.50 197 TYR A CA 1
ATOM 1554 C C . TYR A 1 197 ? -10.121 2.222 -10.553 1.00 96.50 197 TYR A C 1
ATOM 1556 O O . TYR A 1 197 ? -10.491 3.311 -10.114 1.00 96.50 197 TYR A O 1
ATOM 1564 N N . LEU A 1 198 ? -9.080 1.568 -10.051 1.00 97.88 198 LEU A N 1
ATOM 1565 C CA . LEU A 1 198 ? -8.073 2.204 -9.208 1.00 97.88 198 LEU A CA 1
ATOM 1566 C C . LEU A 1 198 ? -6.952 2.708 -10.122 1.00 97.88 198 LEU A C 1
ATOM 1568 O O . LEU A 1 198 ? -6.268 1.916 -10.767 1.00 97.88 198 LEU A O 1
ATOM 1572 N N . GLU A 1 199 ? -6.799 4.023 -10.223 1.00 98.19 199 GLU A N 1
ATOM 1573 C CA . GLU A 1 199 ? -5.721 4.656 -10.981 1.00 98.19 199 GLU A CA 1
ATOM 1574 C C . GLU A 1 199 ? -4.482 4.777 -10.090 1.00 98.19 199 GLU A C 1
ATOM 1576 O O . GLU A 1 199 ? -4.562 5.339 -8.999 1.00 98.19 199 GLU A O 1
ATOM 1581 N N . GLU A 1 200 ? -3.339 4.288 -10.565 1.00 98.38 200 GLU A N 1
ATOM 1582 C CA . GLU A 1 200 ? -2.023 4.555 -9.984 1.00 98.38 200 GLU A CA 1
ATOM 1583 C C . GLU A 1 200 ? -1.186 5.334 -11.002 1.00 98.38 200 GLU A C 1
ATOM 1585 O O . GLU A 1 200 ? -0.946 4.843 -12.103 1.00 98.38 200 GLU A O 1
ATOM 1590 N N . THR A 1 201 ? -0.709 6.525 -10.648 1.00 98.56 201 THR A N 1
ATOM 1591 C CA . THR A 1 201 ? 0.277 7.272 -11.442 1.00 98.56 201 THR A CA 1
ATOM 1592 C C . THR A 1 201 ? 1.598 7.331 -10.699 1.00 98.56 201 THR A C 1
ATOM 1594 O O . THR A 1 201 ? 1.640 7.734 -9.540 1.00 98.56 201 THR A O 1
ATOM 1597 N N . VAL A 1 202 ? 2.681 6.967 -11.378 1.00 98.44 202 VAL A N 1
ATOM 1598 C CA . VAL A 1 202 ? 4.021 6.876 -10.804 1.00 98.44 202 VAL A CA 1
ATOM 1599 C C . VAL A 1 202 ? 4.971 7.789 -11.565 1.00 98.44 202 VAL A C 1
ATOM 1601 O O . VAL A 1 202 ? 4.993 7.803 -12.797 1.00 98.44 202 VAL A O 1
ATOM 1604 N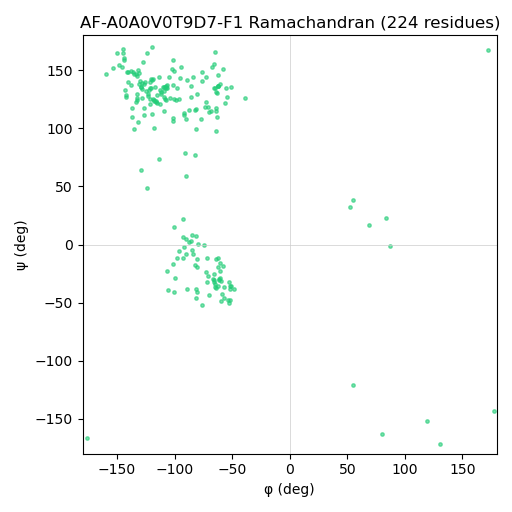 N . GLN A 1 203 ? 5.773 8.532 -10.810 1.00 98.50 203 GLN A N 1
ATOM 1605 C CA . GLN A 1 203 ? 6.878 9.343 -11.308 1.00 98.50 203 GLN A CA 1
ATOM 1606 C C . GLN A 1 203 ? 8.153 8.891 -10.607 1.00 98.50 203 GLN A C 1
ATOM 1608 O O . GLN A 1 203 ? 8.173 8.837 -9.378 1.00 98.50 203 GLN A O 1
ATOM 1613 N N . ILE A 1 204 ? 9.209 8.571 -11.353 1.00 98.25 204 ILE A N 1
ATOM 1614 C CA . ILE A 1 204 ? 10.472 8.076 -10.790 1.00 98.25 204 ILE A CA 1
ATOM 1615 C C . ILE A 1 204 ? 11.632 8.834 -11.422 1.00 98.25 204 ILE A C 1
ATOM 1617 O O . ILE A 1 204 ? 11.784 8.843 -12.637 1.00 98.25 204 ILE A O 1
ATOM 1621 N N . ASN A 1 205 ? 12.484 9.424 -10.590 1.00 97.50 205 ASN A N 1
ATOM 1622 C CA . ASN A 1 205 ? 13.813 9.879 -10.980 1.00 97.50 205 ASN A CA 1
ATOM 1623 C C . ASN A 1 205 ? 14.832 8.844 -10.520 1.00 97.50 205 ASN A C 1
ATOM 1625 O O . ASN A 1 205 ? 14.888 8.511 -9.331 1.00 97.50 205 ASN A O 1
ATOM 1629 N N . ARG A 1 206 ? 15.649 8.346 -11.443 1.00 95.88 206 ARG A N 1
ATOM 1630 C CA . ARG A 1 206 ? 16.625 7.289 -11.168 1.00 95.88 206 ARG A CA 1
ATOM 1631 C C . ARG A 1 206 ? 18.039 7.817 -11.012 1.00 95.88 206 ARG A C 1
ATOM 1633 O O . ARG A 1 206 ? 18.397 8.861 -11.552 1.00 95.88 206 ARG A O 1
ATOM 1640 N N . LYS A 1 207 ? 18.886 7.030 -10.345 1.00 93.25 207 LYS A N 1
ATOM 1641 C CA . LYS A 1 207 ? 20.308 7.347 -10.140 1.00 93.25 207 LYS A CA 1
ATOM 1642 C C . LYS A 1 207 ? 21.072 7.506 -11.459 1.00 93.25 207 LYS A C 1
ATOM 1644 O O . LYS A 1 207 ? 22.000 8.300 -11.538 1.00 93.25 207 LYS A O 1
ATOM 1649 N N . GLY A 1 208 ? 20.664 6.784 -12.504 1.00 92.44 208 GLY A N 1
ATOM 1650 C CA . GLY A 1 208 ? 21.210 6.910 -13.856 1.00 92.44 208 GLY A CA 1
ATOM 1651 C C . GLY A 1 208 ? 20.775 8.160 -14.631 1.00 92.44 208 GLY A C 1
ATOM 1652 O O . GLY A 1 208 ? 21.191 8.300 -15.776 1.00 92.44 208 GLY A O 1
ATOM 1653 N N . GLY A 1 209 ? 19.941 9.030 -14.051 1.00 93.50 209 GLY A N 1
ATOM 1654 C CA . GLY A 1 209 ? 19.442 10.256 -14.683 1.00 93.50 209 GLY A CA 1
ATOM 1655 C C . GLY A 1 209 ? 18.176 10.080 -15.524 1.00 93.50 209 GLY A C 1
ATOM 1656 O O . GLY A 1 209 ? 17.666 11.061 -16.055 1.00 93.50 209 GLY A O 1
ATOM 1657 N N . SER A 1 210 ? 17.647 8.859 -15.648 1.00 94.06 210 SER A N 1
ATOM 1658 C CA . SER A 1 210 ? 16.378 8.631 -16.338 1.00 94.06 210 SER A CA 1
ATOM 1659 C C . SER A 1 210 ? 15.176 9.049 -15.491 1.00 94.06 210 SER A C 1
ATOM 1661 O O . SER A 1 210 ? 15.195 8.964 -14.258 1.00 94.06 210 SER A O 1
ATOM 1663 N N . PHE A 1 211 ? 14.130 9.487 -16.192 1.00 96.81 211 PHE A N 1
ATOM 1664 C CA . PHE A 1 211 ? 12.832 9.837 -15.634 1.00 96.81 211 PHE A CA 1
ATOM 1665 C C . PHE A 1 211 ? 11.762 8.922 -16.226 1.00 96.81 211 PHE A C 1
ATOM 1667 O O . PHE A 1 211 ? 11.600 8.869 -17.447 1.00 96.81 211 PHE A O 1
ATOM 1674 N N . ASP A 1 212 ? 11.027 8.221 -15.368 1.00 96.62 212 ASP A N 1
ATOM 1675 C CA . ASP A 1 212 ? 9.889 7.401 -15.770 1.00 96.62 212 ASP A CA 1
ATOM 1676 C C . ASP A 1 212 ? 8.591 8.046 -15.299 1.00 96.62 212 ASP A C 1
ATOM 1678 O O . ASP A 1 212 ? 8.459 8.458 -14.145 1.00 96.62 212 ASP A O 1
ATOM 1682 N N . TYR A 1 213 ? 7.613 8.071 -16.199 1.00 97.56 213 TYR A N 1
ATOM 1683 C CA . TYR A 1 213 ? 6.250 8.498 -15.922 1.00 97.56 213 TYR A CA 1
ATOM 1684 C C . TYR A 1 213 ? 5.281 7.488 -16.527 1.00 97.56 213 TYR A C 1
ATOM 1686 O O . TYR A 1 213 ? 5.311 7.210 -17.735 1.00 97.56 213 TYR A O 1
ATOM 1694 N N . PHE A 1 214 ? 4.415 6.920 -15.695 1.00 97.69 214 PHE A N 1
ATOM 1695 C CA . PHE A 1 214 ? 3.409 5.979 -16.162 1.00 97.69 214 PHE A CA 1
ATOM 1696 C C . PHE A 1 214 ? 2.178 5.937 -15.266 1.00 97.69 214 PHE A C 1
ATOM 1698 O O . PHE A 1 214 ? 2.257 6.143 -14.059 1.00 97.69 214 PHE A O 1
ATOM 1705 N N . THR A 1 215 ? 1.049 5.600 -15.884 1.00 98.00 215 THR A N 1
ATOM 1706 C CA . THR A 1 215 ? -0.232 5.400 -15.209 1.00 98.00 215 THR A CA 1
ATOM 1707 C C . THR A 1 215 ? -0.738 3.986 -15.468 1.00 98.00 215 THR A C 1
ATOM 1709 O O . THR A 1 215 ? -0.609 3.471 -16.584 1.00 98.00 215 THR A O 1
ATOM 1712 N N . LYS A 1 216 ? -1.304 3.365 -14.436 1.00 98.00 216 LYS A N 1
ATOM 1713 C CA . LYS A 1 216 ? -1.952 2.053 -14.445 1.00 98.00 216 LYS A CA 1
ATOM 1714 C C . LYS A 1 216 ? -3.404 2.208 -14.008 1.00 98.00 216 LYS A C 1
ATOM 1716 O O . LYS A 1 216 ? -3.701 2.984 -13.106 1.00 98.00 216 LYS A O 1
ATOM 1721 N N . TYR A 1 217 ? -4.284 1.433 -14.629 1.00 97.94 217 TYR A N 1
ATOM 1722 C CA . TYR A 1 217 ? -5.704 1.366 -14.293 1.00 97.94 217 TYR A CA 1
ATOM 1723 C C . TYR A 1 217 ? -6.024 -0.051 -13.844 1.00 97.94 217 TYR A C 1
ATOM 1725 O O . TYR A 1 217 ? -6.157 -0.953 -14.671 1.00 97.94 217 TYR A O 1
ATOM 1733 N N . PHE A 1 218 ? -6.098 -0.262 -12.536 1.00 98.31 218 PHE A N 1
ATOM 1734 C CA . PHE A 1 218 ? -6.409 -1.567 -11.986 1.00 98.31 218 PHE A CA 1
ATOM 1735 C C . PHE A 1 218 ? -7.914 -1.803 -11.942 1.00 98.31 218 PHE A C 1
ATOM 1737 O O . PHE A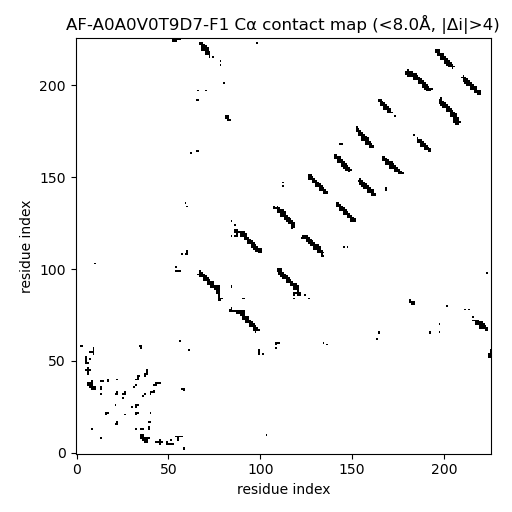 1 218 ? -8.705 -0.911 -11.633 1.00 98.31 218 PHE A O 1
ATOM 1744 N N . THR A 1 219 ? -8.291 -3.048 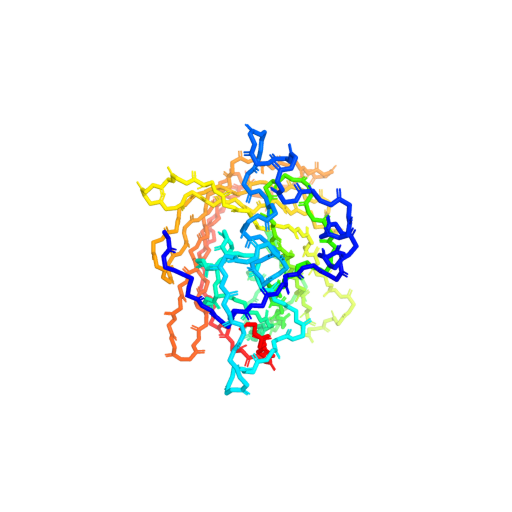-12.1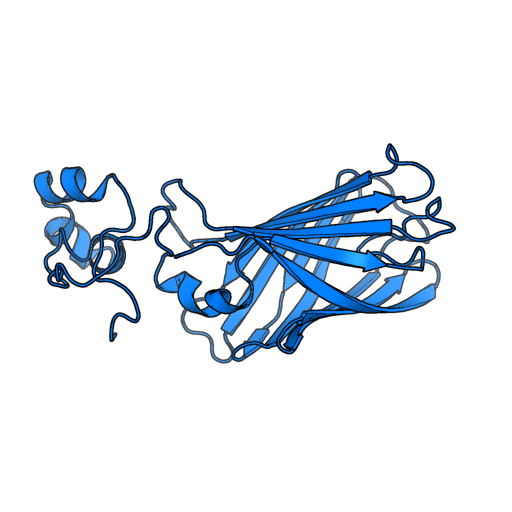86 1.00 97.81 219 THR A N 1
ATOM 1745 C CA . THR A 1 219 ? -9.649 -3.568 -12.033 1.00 97.81 219 THR A CA 1
ATOM 1746 C C . THR A 1 219 ? -9.757 -4.345 -10.729 1.00 97.81 219 THR A C 1
ATOM 1748 O O . THR A 1 219 ? -8.847 -5.095 -10.379 1.00 97.81 219 THR A O 1
ATOM 1751 N N . LYS A 1 220 ? -10.846 -4.155 -9.978 1.00 96.44 220 LYS A N 1
ATOM 1752 C CA . LYS A 1 220 ? -11.075 -4.907 -8.738 1.00 96.44 220 LYS A CA 1
ATOM 1753 C C . LYS A 1 220 ? -11.453 -6.348 -9.092 1.00 96.44 220 LYS A C 1
ATOM 1755 O O . LYS A 1 220 ? -12.429 -6.559 -9.805 1.00 96.44 220 LYS A O 1
ATOM 1760 N N . ILE A 1 221 ? -10.691 -7.317 -8.590 1.00 96.44 221 ILE A N 1
ATOM 1761 C CA . ILE A 1 221 ? -10.922 -8.756 -8.811 1.00 96.44 221 ILE A CA 1
ATOM 1762 C C . ILE A 1 221 ? -11.471 -9.461 -7.567 1.00 96.44 221 ILE A C 1
ATOM 1764 O O . ILE A 1 221 ? -12.124 -10.492 -7.682 1.00 96.44 221 ILE A O 1
ATOM 1768 N N . GLU A 1 222 ? -11.247 -8.896 -6.380 1.00 93.19 222 GLU A N 1
ATOM 1769 C CA . GLU A 1 222 ? -11.804 -9.399 -5.125 1.00 93.19 222 GLU A CA 1
ATOM 1770 C C . GLU A 1 222 ? -12.190 -8.215 -4.242 1.00 93.19 222 GLU A C 1
ATOM 1772 O O . GLU A 1 222 ? -11.377 -7.316 -4.006 1.00 93.19 222 GLU A O 1
ATOM 1777 N N . ASN A 1 223 ? -13.437 -8.207 -3.769 1.00 85.62 223 ASN A N 1
ATOM 1778 C CA . ASN A 1 223 ? -13.909 -7.211 -2.821 1.00 85.62 223 ASN A CA 1
ATOM 1779 C C . ASN A 1 223 ? -13.862 -7.795 -1.413 1.00 85.62 223 ASN A C 1
ATOM 1781 O O . ASN A 1 223 ? -14.470 -8.832 -1.152 1.00 85.62 223 ASN A O 1
ATOM 1785 N N . TYR A 1 224 ? -13.171 -7.116 -0.507 1.00 82.19 224 TYR A N 1
ATOM 1786 C CA . TYR A 1 224 ? -13.253 -7.451 0.904 1.00 82.19 224 TYR A CA 1
ATOM 1787 C C . TYR A 1 224 ? -14.519 -6.799 1.452 1.00 82.19 224 TYR A C 1
ATOM 1789 O O . TYR A 1 224 ? -14.673 -5.583 1.375 1.00 82.19 224 TYR A O 1
ATOM 1797 N N . ILE A 1 225 ? -15.463 -7.623 1.906 1.00 65.69 225 ILE A N 1
ATOM 1798 C CA . ILE A 1 225 ? -16.669 -7.159 2.595 1.00 65.69 225 ILE A CA 1
ATOM 1799 C C . ILE A 1 225 ? -16.263 -6.926 4.043 1.00 65.69 225 ILE A C 1
ATOM 1801 O O . ILE A 1 225 ? -15.863 -7.875 4.724 1.00 65.69 225 ILE A O 1
ATOM 1805 N N . ILE A 1 226 ? -16.332 -5.670 4.474 1.00 60.28 226 ILE A N 1
ATOM 1806 C CA . ILE A 1 226 ? -15.860 -5.219 5.778 1.00 60.28 226 ILE A CA 1
ATOM 1807 C C . ILE A 1 226 ? -16.874 -4.297 6.437 1.00 60.28 226 ILE A C 1
ATOM 1809 O O . ILE A 1 226 ? -17.673 -3.700 5.681 1.00 60.28 226 ILE A O 1
#

Radius of gyration: 19.97 Å; Cα contacts (8 Å, |Δi|>4): 500; chains: 1; bounding box: 54×34×58 Å

Secondary structure (DSSP, 8-state):
----S-S--SSTTHHHHHHTTHHHHHTTT-SHHHHHSTTTTTSS---TTS---SSPPPGGGGGGTTT-EEEEEEESSS--SSS--TT-TT-EEEEEEEE---S---SS-EEEEEEEEEESS-TT-EEEEEEEEEEETT-SSEEEEEEEEETTSEEEEEEEEEETTEEEEEEEEEEESS--TTSEEEEEEEEEEETTEEEEEEEEEETTS-EEEEEEEEEEEE----

InterPro domains:
  IPR003582 ShKT domain [PF01549] (6-44)
  IPR003582 ShKT domain [PS51670] (7-44)
  IPR012674 Calycin [G3DSA:2.40.128.20] (54-221)
  IPR012674 Calycin [SSF50814] (56-214)
  IPR014878 THAP4-like, heme-binding domain [PF08768] (61-206)
  IPR014878 THAP4-like, heme-binding domain [cd07828] (61-221)
  IPR045165 Nitrobindin family [PTHR15854] (4-207)

Nearest PDB structures (foldseek):
  3ia8-assembly1_A  TM=7.547E-01  e=5.618E-09  Homo sapiens
  2a13-assembly1_A  TM=7.805E-01  e=7.296E-08  Arabidopsis thaliana
  3wjf-assembly1_B  TM=7.668E-01  e=1.404E-07  Arabidopsis thaliana
  3wjd-assembly1_A-2  TM=7.980E-01  e=3.748E-07  Arabidopsis thaliana

pLDDT: mean 90.17, std 10.27, range [37.78, 98.56]

Solvent-accessible surface area (backbone atoms only — not comparable to full-atom values): 12428 Å² total; per-residue (Å²): 133,84,80,91,62,67,60,52,55,51,47,94,58,32,64,63,39,42,77,68,45,42,47,70,74,37,48,89,82,42,64,61,45,53,69,40,13,18,40,66,53,64,70,41,74,69,52,93,90,49,75,82,48,91,61,45,69,58,73,89,56,52,78,49,61,84,68,48,20,33,29,39,32,80,44,70,52,34,82,46,86,80,54,56,42,85,75,11,80,70,1,28,39,36,38,41,37,33,40,80,62,93,65,90,68,90,71,86,63,55,29,42,33,34,38,42,37,31,22,67,68,39,76,85,50,60,52,40,35,46,35,35,36,38,65,46,81,99,44,87,65,32,32,34,35,39,42,37,41,31,80,85,42,39,37,40,34,29,42,37,39,33,58,80,63,34,36,43,34,32,55,75,44,76,50,60,80,69,87,51,54,68,39,66,72,40,37,37,40,37,39,33,68,54,84,84,27,44,34,38,38,41,38,35,38,25,67,61,73,51,75,50,78,52,74,47,66,22,40,74,78,40,80,69,69,90

Organism: NCBI:txid144512

Sequence (226 aa):
MTFSGPCQDIYGSCDHWGEQNKCEIMRPATTFFDVNCAVTCGQCKFVNSTVKTKDPLPPLLEPFQWILGKWEVQYGRDLAFPLNMVNAKYGYREQLTVANQRVLMFGTPYLNFSTVTTSKTNPRDQHVSLGFVTLKPASNPIGVSISSTTNTGITMIEEGEMDGENMKLELKYLITLKESKATPVKAVRYFKWKKPYLEETVQINRKGGSFDYFTKYFTKIENYII

Foldseek 3Di:
DPDPAQQAAQAPCLQVCLVVVVLPVCVVPDCVNCQRNVCSSVVDPGDPVHDDAPHDDRSQCVLCQLVAAKWKFFDQAQDDPPFGLVPQNRGWIKIWHWAADNDDDDDFGWTKTKMWTARPRHRVSIKIKTWIKTWDPPDVQIKIWTWIAIPQFKTWIWIDGDDRQKDKTKTDDIDGPDDDQRGFPIKMWIWGDPPPWTKIWMWTQGNVRDIDTDITTIGGPTRRDD